Protein AF-A0A6L5FEZ1-F1 (afdb_monomer)

pLDDT: mean 74.92, std 15.76, range [33.78, 95.12]

Solvent-accessible surface area (backbone atoms only — not comparable to full-atom values): 11055 Å² total; per-residue (Å²): 134,65,72,68,58,58,51,50,55,57,52,47,53,64,52,64,74,39,60,66,60,51,48,47,66,51,49,51,59,50,51,51,51,49,51,54,50,54,50,52,54,50,52,54,51,51,51,50,50,53,50,50,51,53,49,51,51,48,53,51,49,52,44,57,74,44,72,72,62,48,74,64,52,59,51,49,50,54,49,54,53,49,54,51,49,52,51,50,49,49,53,46,53,54,63,77,45,62,87,68,55,94,41,38,32,24,45,92,88,38,79,46,35,39,49,40,68,77,46,77,39,78,89,78,38,32,37,36,26,49,32,36,39,20,60,43,85,79,65,66,86,52,55,37,36,45,86,61,35,31,28,36,67,71,51,61,75,48,78,46,70,48,96,89,49,69,38,32,36,36,28,53,29,35,26,36,58,76,48,64,62,74,70,83,74,74,76,78,74,78,73,83,79,80,85,131

Mean predicted aligned error: 19.71 Å

Foldseek 3Di:
DDVVVVVVVVVVVVVVVCVPVVCCVPVVVVVVVVVVVVVVVVVVVVVVVVVVVVVVVVVVVVCVVCVNCDPVNVVVVVVVVVVVVVVVVVVVVCVLCPPPPQFFKDFPNHTFWGFAPWDQDPVQQKIWTQKTKGQADDDQCTWMDHRFFTWHWDDFDDWDDDVVGNIIMTGGTMTGTPDTPPSPPPPPPPDDDDDD

Structure (mmCIF, N/CA/C/O backbone):
data_AF-A0A6L5FEZ1-F1
#
_entry.id   AF-A0A6L5FEZ1-F1
#
loop_
_atom_site.group_PDB
_atom_site.id
_atom_site.type_symbol
_atom_site.label_atom_id
_atom_site.label_alt_id
_atom_site.label_comp_id
_atom_site.label_asym_id
_atom_site.label_entity_id
_atom_site.label_seq_id
_atom_site.pdbx_PDB_ins_code
_atom_site.Cartn_x
_atom_site.Cartn_y
_atom_site.Cartn_z
_atom_site.occupancy
_atom_site.B_iso_or_equiv
_atom_site.auth_seq_id
_atom_site.auth_comp_id
_atom_site.auth_asym_id
_atom_site.auth_atom_id
_atom_site.pdbx_PDB_model_num
ATOM 1 N N . MET A 1 1 ? 67.963 -37.319 -47.321 1.00 50.66 1 MET A N 1
ATOM 2 C CA . MET A 1 1 ? 67.115 -36.105 -47.315 1.00 50.66 1 MET A CA 1
ATOM 3 C C . MET A 1 1 ? 65.854 -36.393 -48.108 1.00 50.66 1 MET A C 1
ATOM 5 O O . MET A 1 1 ? 65.943 -36.963 -49.186 1.00 50.66 1 MET A O 1
ATOM 9 N N . SER A 1 2 ? 64.693 -36.104 -47.532 1.00 56.78 2 SER A N 1
ATOM 10 C CA . SER A 1 2 ? 63.378 -36.507 -48.031 1.00 56.78 2 SER A CA 1
ATOM 11 C C . SER A 1 2 ? 62.976 -35.751 -49.305 1.00 56.78 2 SER A C 1
ATOM 13 O O . SER A 1 2 ? 63.059 -34.526 -49.353 1.00 56.78 2 SER A O 1
ATOM 15 N N . GLY A 1 3 ? 62.489 -36.470 -50.323 1.00 66.19 3 GLY A N 1
ATOM 16 C CA . GLY A 1 3 ? 62.185 -35.926 -51.658 1.00 66.19 3 GLY A CA 1
ATOM 17 C C . GLY A 1 3 ? 61.127 -34.811 -51.716 1.00 66.19 3 GLY A C 1
ATOM 18 O O . GLY A 1 3 ? 61.017 -34.134 -52.736 1.00 66.19 3 GLY A O 1
ATOM 19 N N . TRP A 1 4 ? 60.371 -34.577 -50.636 1.00 76.88 4 TRP A N 1
ATOM 20 C CA . TRP A 1 4 ? 59.446 -33.441 -50.538 1.00 76.88 4 TRP A CA 1
ATOM 21 C C . TRP A 1 4 ? 60.185 -32.099 -50.422 1.00 76.88 4 TRP A C 1
ATOM 23 O O . TRP A 1 4 ? 59.753 -31.115 -51.015 1.00 76.88 4 TRP A O 1
ATOM 33 N N . LEU A 1 5 ? 61.345 -32.074 -49.753 1.00 74.31 5 LEU A N 1
ATOM 34 C CA . LEU A 1 5 ? 62.163 -30.869 -49.591 1.00 74.31 5 LEU A CA 1
ATOM 35 C C . LEU A 1 5 ? 62.795 -30.447 -50.923 1.00 74.31 5 LEU A C 1
ATOM 37 O O . LEU A 1 5 ? 62.892 -29.264 -51.228 1.00 74.31 5 LEU A O 1
ATOM 41 N N . SER A 1 6 ? 63.193 -31.428 -51.737 1.00 68.88 6 SER A N 1
ATOM 42 C CA . SER A 1 6 ? 63.778 -31.212 -53.064 1.00 68.88 6 SER A CA 1
ATOM 43 C C . SER A 1 6 ? 62.753 -30.640 -54.044 1.00 68.88 6 SER A C 1
ATOM 45 O O . SER A 1 6 ? 63.101 -29.793 -54.860 1.00 68.88 6 SER A O 1
ATOM 47 N N . LYS A 1 7 ? 61.490 -31.080 -53.949 1.00 69.50 7 LYS A N 1
ATOM 48 C CA . LYS A 1 7 ? 60.378 -30.525 -54.736 1.00 69.50 7 LYS A CA 1
ATOM 49 C C . LYS A 1 7 ? 60.069 -29.087 -54.325 1.00 69.50 7 LYS A C 1
ATOM 51 O O . LYS A 1 7 ? 60.022 -28.222 -55.190 1.00 69.50 7 LYS A O 1
ATOM 56 N N . LEU A 1 8 ? 59.999 -28.823 -53.019 1.00 75.44 8 LEU A N 1
ATOM 57 C CA . LEU A 1 8 ? 59.814 -27.473 -52.488 1.00 75.44 8 LEU A CA 1
ATOM 58 C C . LEU A 1 8 ? 60.944 -26.529 -52.900 1.00 75.44 8 LEU A C 1
ATOM 60 O O . LEU A 1 8 ? 60.657 -25.451 -53.390 1.00 75.44 8 LEU A O 1
ATOM 64 N N . LEU A 1 9 ? 62.213 -26.938 -52.798 1.00 71.44 9 LEU A N 1
ATOM 65 C CA . LEU A 1 9 ? 63.366 -26.125 -53.221 1.00 71.44 9 LEU A CA 1
ATOM 66 C C . LEU A 1 9 ? 63.376 -25.826 -54.729 1.00 71.44 9 LEU A C 1
ATOM 68 O O . LEU A 1 9 ? 63.793 -24.741 -55.138 1.00 71.44 9 LEU A O 1
ATOM 72 N N . ARG A 1 10 ? 62.911 -26.774 -55.551 1.00 65.25 10 ARG A N 1
ATOM 73 C CA . ARG A 1 10 ? 62.841 -26.628 -57.013 1.00 65.25 10 ARG A CA 1
ATOM 74 C C . ARG A 1 10 ? 61.692 -25.719 -57.449 1.00 65.25 10 ARG A C 1
ATOM 76 O O . ARG A 1 10 ? 61.845 -24.952 -58.393 1.00 65.25 10 ARG A O 1
ATOM 83 N N . GLU A 1 11 ? 60.569 -25.764 -56.740 1.00 65.88 11 GLU A N 1
ATOM 84 C CA . GLU A 1 11 ? 59.460 -24.822 -56.923 1.00 65.88 11 GLU A CA 1
ATOM 85 C C . GLU A 1 11 ? 59.809 -23.438 -56.347 1.00 65.88 11 GLU A C 1
ATOM 87 O O . GLU A 1 11 ? 59.470 -22.418 -56.943 1.00 65.88 11 GLU A O 1
ATOM 92 N N . TRP A 1 12 ? 60.598 -23.375 -55.268 1.00 67.38 12 TRP A N 1
ATOM 93 C CA . TRP A 1 12 ? 61.063 -22.121 -54.664 1.00 67.38 12 TRP A CA 1
ATOM 94 C C . TRP A 1 12 ? 61.968 -21.307 -55.587 1.00 67.38 12 TRP A C 1
ATOM 96 O O . TRP A 1 12 ? 61.883 -20.082 -55.611 1.00 67.38 12 TRP A O 1
ATOM 106 N N . THR A 1 13 ? 62.787 -21.973 -56.404 1.00 60.06 13 THR A N 1
ATOM 107 C CA . THR A 1 13 ? 63.643 -21.294 -57.390 1.00 60.06 13 THR A CA 1
ATOM 108 C C . THR A 1 13 ? 62.834 -20.698 -58.544 1.00 60.06 13 THR A C 1
ATOM 110 O O . THR A 1 13 ? 63.135 -19.590 -58.990 1.00 60.06 13 THR A O 1
ATOM 113 N N . ALA A 1 14 ? 61.762 -21.373 -58.975 1.00 62.91 14 ALA A N 1
ATOM 114 C CA . ALA A 1 14 ? 60.817 -20.834 -59.957 1.00 62.91 14 ALA A CA 1
ATOM 115 C C . ALA A 1 14 ? 60.032 -19.635 -59.395 1.00 62.91 14 ALA A C 1
ATOM 117 O O . ALA A 1 14 ? 59.793 -18.657 -60.099 1.00 62.91 14 ALA A O 1
ATOM 118 N N . ILE A 1 15 ? 59.704 -19.679 -58.103 1.00 57.75 15 ILE A N 1
ATOM 119 C CA . ILE A 1 15 ? 59.025 -18.599 -57.384 1.00 57.75 15 ILE A CA 1
ATOM 120 C C . ILE A 1 15 ? 59.958 -17.389 -57.155 1.00 57.75 15 ILE A C 1
ATOM 122 O O . ILE A 1 15 ? 59.516 -16.245 -57.254 1.00 57.75 15 ILE A O 1
ATOM 126 N N . SER A 1 16 ? 61.262 -17.605 -56.934 1.00 60.47 16 SER A N 1
ATOM 127 C CA . SER A 1 16 ? 62.252 -16.525 -56.768 1.00 60.47 16 SER A CA 1
ATOM 128 C C . SER A 1 16 ? 62.674 -15.834 -58.071 1.00 60.47 16 SER A C 1
ATOM 130 O O . SER A 1 16 ? 63.243 -14.746 -58.025 1.00 60.47 16 SER A O 1
ATOM 132 N N . ALA A 1 17 ? 62.402 -16.443 -59.231 1.00 63.31 17 ALA A N 1
ATOM 133 C CA . ALA A 1 17 ? 62.796 -15.909 -60.538 1.00 63.31 17 ALA A CA 1
ATOM 134 C C . ALA A 1 17 ? 61.916 -14.735 -61.018 1.00 63.31 17 ALA A C 1
ATOM 136 O O . ALA A 1 17 ? 62.305 -14.011 -61.932 1.00 63.31 17 ALA A O 1
ATOM 137 N N . ALA A 1 18 ? 60.752 -14.516 -60.396 1.00 64.06 18 ALA A N 1
ATOM 138 C CA . ALA A 1 18 ? 59.829 -13.430 -60.725 1.00 64.06 18 ALA A CA 1
ATOM 139 C C . ALA A 1 18 ? 59.303 -12.749 -59.441 1.00 64.06 18 ALA A C 1
ATOM 141 O O . ALA A 1 18 ? 58.138 -12.929 -59.073 1.00 64.06 18 ALA A O 1
ATOM 142 N N . PRO A 1 19 ? 60.133 -11.945 -58.745 1.00 66.31 19 PRO A N 1
ATOM 143 C CA . PRO A 1 19 ? 59.767 -11.314 -57.469 1.00 66.31 19 PRO A CA 1
ATOM 144 C C . PRO A 1 19 ? 58.506 -10.440 -57.568 1.00 66.31 19 PRO A C 1
ATOM 146 O O . PRO A 1 19 ? 57.721 -10.368 -56.626 1.00 66.31 19 PRO A O 1
ATOM 149 N N . MET A 1 20 ? 58.262 -9.841 -58.738 1.00 69.75 20 MET A N 1
ATOM 150 C CA . MET A 1 20 ? 57.046 -9.075 -59.036 1.00 69.75 20 MET A CA 1
ATOM 151 C C . MET A 1 20 ? 55.777 -9.940 -59.025 1.00 69.75 20 MET A C 1
ATOM 153 O O . MET A 1 20 ? 54.745 -9.504 -58.521 1.00 69.75 20 MET A O 1
ATOM 157 N N . SER A 1 21 ? 55.838 -11.169 -59.542 1.00 73.44 21 SER A N 1
ATOM 158 C CA . SER A 1 21 ? 54.678 -12.067 -59.609 1.00 73.44 21 SER A CA 1
ATOM 159 C C . SER A 1 21 ? 54.300 -12.607 -58.231 1.00 73.44 21 SER A C 1
ATOM 161 O O . SER A 1 21 ? 53.114 -12.699 -57.921 1.00 73.44 21 SER A O 1
ATOM 163 N N . LEU A 1 22 ? 55.286 -12.892 -57.373 1.00 75.62 22 LEU A N 1
ATOM 164 C CA . LEU A 1 22 ? 55.028 -13.261 -55.978 1.00 75.62 22 LEU A CA 1
ATOM 165 C C . LEU A 1 22 ? 54.484 -12.075 -55.170 1.00 75.62 22 LEU A C 1
ATOM 167 O O . LEU A 1 22 ? 53.527 -12.241 -54.416 1.00 75.62 22 LEU A O 1
ATOM 171 N N . ALA A 1 23 ? 55.038 -10.873 -55.360 1.00 79.69 23 ALA A N 1
ATOM 172 C CA . ALA A 1 23 ? 54.511 -9.667 -54.726 1.00 79.69 23 ALA A CA 1
ATOM 173 C C . ALA A 1 23 ? 53.049 -9.425 -55.132 1.00 79.69 23 ALA A C 1
ATOM 175 O O . ALA A 1 23 ? 52.203 -9.221 -54.266 1.00 79.69 23 ALA A O 1
ATOM 176 N N . ALA A 1 24 ? 52.721 -9.542 -56.423 1.00 81.69 24 ALA A N 1
ATOM 177 C CA . ALA A 1 24 ? 51.345 -9.4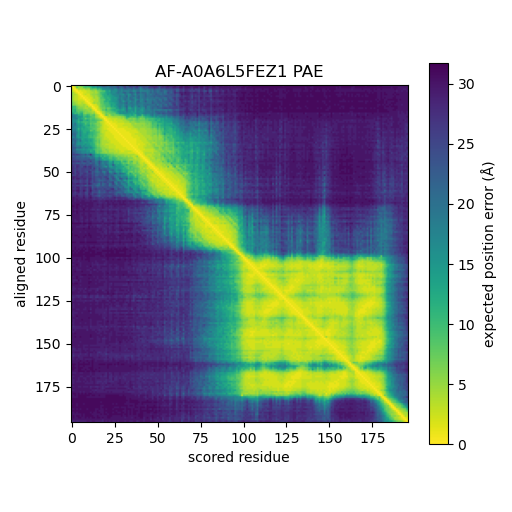36 -56.902 1.00 81.69 24 ALA A CA 1
ATOM 178 C C . ALA A 1 24 ? 50.432 -10.509 -56.282 1.00 81.69 24 ALA A C 1
ATOM 180 O O . ALA A 1 24 ? 49.338 -10.186 -55.822 1.00 81.69 24 ALA A O 1
ATOM 181 N N . ALA A 1 25 ? 50.894 -11.760 -56.192 1.00 80.81 25 ALA A N 1
ATOM 182 C CA . ALA A 1 25 ? 50.122 -12.861 -55.616 1.00 80.81 25 ALA A CA 1
ATOM 183 C C . ALA A 1 25 ? 49.777 -12.665 -54.128 1.00 80.81 25 ALA A C 1
ATOM 185 O O . ALA A 1 25 ? 48.779 -13.211 -53.672 1.00 80.81 25 ALA A O 1
ATOM 186 N N . VAL A 1 26 ? 50.561 -11.885 -53.377 1.00 86.38 26 VAL A N 1
ATOM 187 C CA . VAL A 1 26 ? 50.294 -11.573 -51.959 1.00 86.38 26 VAL A CA 1
ATOM 188 C C . VAL A 1 26 ? 49.542 -10.251 -51.803 1.00 86.38 26 VAL A C 1
ATOM 190 O O . VAL A 1 26 ? 48.583 -10.159 -51.036 1.00 86.38 26 VAL A O 1
ATOM 193 N N . VAL A 1 27 ? 49.946 -9.222 -52.545 1.00 90.44 27 VAL A N 1
ATOM 194 C CA . VAL A 1 27 ? 49.388 -7.869 -52.426 1.00 90.44 27 VAL A CA 1
ATOM 195 C C . VAL A 1 27 ? 47.955 -7.814 -52.939 1.00 90.44 27 VAL A C 1
ATOM 197 O O . VAL A 1 27 ? 47.122 -7.170 -52.310 1.00 90.44 27 VAL A O 1
ATOM 200 N N . VAL A 1 28 ? 47.634 -8.510 -54.032 1.00 89.88 28 VAL A N 1
ATOM 201 C CA . VAL A 1 28 ? 46.275 -8.523 -54.595 1.00 89.88 28 VAL A CA 1
ATOM 202 C C . VAL A 1 28 ? 45.245 -9.079 -53.599 1.00 89.88 28 VAL A C 1
ATOM 204 O O . VAL A 1 28 ? 44.292 -8.362 -53.293 1.00 89.88 28 VAL A O 1
ATOM 207 N N . PRO A 1 29 ? 45.400 -10.287 -53.020 1.00 89.19 29 PRO A N 1
ATOM 208 C CA . PRO A 1 29 ? 44.442 -10.782 -52.033 1.00 89.19 29 PRO A CA 1
ATOM 209 C C . PRO A 1 29 ? 44.443 -9.961 -50.738 1.00 89.19 29 PRO A C 1
ATOM 211 O O . PRO A 1 29 ? 43.379 -9.779 -50.145 1.00 89.19 29 PRO A O 1
ATOM 214 N N . ALA A 1 30 ? 45.588 -9.410 -50.318 1.00 90.25 30 ALA A N 1
ATOM 215 C CA . ALA A 1 30 ? 45.642 -8.505 -49.171 1.00 90.25 30 ALA A CA 1
ATOM 216 C C . ALA A 1 30 ? 44.838 -7.216 -49.421 1.00 90.25 30 ALA A C 1
ATOM 218 O O . ALA A 1 30 ? 44.058 -6.808 -48.563 1.00 90.25 30 ALA A O 1
ATOM 219 N N . ALA A 1 31 ? 44.957 -6.618 -50.609 1.00 91.19 31 ALA A N 1
ATOM 220 C CA . ALA A 1 31 ? 44.206 -5.430 -51.007 1.00 91.19 31 ALA A CA 1
ATOM 221 C C . ALA A 1 31 ? 42.701 -5.714 -51.122 1.00 91.19 31 ALA A C 1
ATOM 223 O O . ALA A 1 31 ? 41.895 -4.910 -50.662 1.00 91.19 31 ALA A O 1
ATOM 224 N N . ILE A 1 32 ? 42.316 -6.875 -51.665 1.00 92.38 32 ILE A N 1
ATOM 225 C CA . ILE A 1 32 ? 40.910 -7.307 -51.734 1.00 92.38 32 ILE A CA 1
ATOM 226 C C . ILE A 1 32 ? 40.335 -7.486 -50.326 1.00 92.38 32 ILE A C 1
ATOM 228 O O . ILE A 1 32 ? 39.252 -6.983 -50.029 1.00 92.38 32 ILE A O 1
ATOM 232 N N . THR A 1 33 ? 41.075 -8.161 -49.442 1.00 89.69 33 THR A N 1
ATOM 233 C CA . THR A 1 33 ? 40.662 -8.373 -48.048 1.00 89.69 33 THR A CA 1
ATOM 234 C C . THR A 1 33 ? 40.518 -7.038 -47.323 1.00 89.69 33 THR A C 1
ATOM 236 O O . THR A 1 33 ? 39.506 -6.794 -46.670 1.00 89.69 33 THR A O 1
ATOM 239 N N . TRP A 1 34 ? 41.490 -6.138 -47.487 1.00 92.62 34 TRP A N 1
ATOM 240 C CA . TRP A 1 34 ? 41.445 -4.801 -46.904 1.00 92.62 34 TRP A CA 1
ATOM 241 C C . TRP A 1 34 ? 40.257 -3.986 -47.425 1.00 92.62 34 TRP A C 1
ATOM 243 O O . TRP A 1 34 ? 39.549 -3.378 -46.629 1.00 92.62 34 TRP A O 1
ATOM 253 N N . ALA A 1 35 ? 39.979 -4.022 -48.731 1.00 90.56 35 ALA A N 1
ATOM 254 C CA . ALA A 1 35 ? 38.841 -3.326 -49.326 1.00 90.56 35 ALA A CA 1
ATOM 255 C C . ALA A 1 35 ? 37.498 -3.854 -48.795 1.00 90.56 35 ALA A C 1
ATOM 257 O O . ALA A 1 35 ? 36.627 -3.061 -48.435 1.00 90.56 35 ALA A O 1
ATOM 258 N N . ALA A 1 36 ? 37.345 -5.178 -48.684 1.00 88.81 36 ALA A N 1
ATOM 259 C CA . ALA A 1 36 ? 36.142 -5.803 -48.135 1.00 88.81 36 ALA A CA 1
ATOM 260 C C . ALA A 1 36 ? 35.919 -5.421 -46.663 1.00 88.81 36 ALA A C 1
ATOM 262 O O . ALA A 1 36 ? 34.810 -5.053 -46.268 1.00 88.81 36 ALA A O 1
ATOM 263 N N . VAL A 1 37 ? 36.985 -5.447 -45.859 1.00 85.88 37 VAL A N 1
ATOM 264 C CA . VAL A 1 37 ? 36.947 -5.028 -44.454 1.00 85.88 37 VAL A CA 1
ATOM 265 C C . VAL A 1 37 ? 36.614 -3.538 -44.351 1.00 85.88 37 VAL A C 1
ATOM 267 O O . VAL A 1 37 ? 35.668 -3.175 -43.659 1.00 85.88 37 VAL A O 1
ATOM 270 N N . ASN A 1 38 ? 37.316 -2.673 -45.082 1.00 84.56 38 ASN A N 1
ATOM 271 C CA . ASN A 1 38 ? 37.096 -1.228 -45.057 1.00 84.56 38 ASN A CA 1
ATOM 272 C C . ASN A 1 38 ? 35.666 -0.845 -45.475 1.00 84.56 38 ASN A C 1
ATOM 274 O O . ASN A 1 38 ? 35.062 0.049 -44.879 1.00 84.56 38 ASN A O 1
ATOM 278 N N . TRP A 1 39 ? 35.089 -1.550 -46.452 1.00 83.00 39 TRP A N 1
ATOM 279 C CA . TRP A 1 39 ? 33.699 -1.350 -46.855 1.00 83.00 39 TRP A CA 1
ATOM 280 C C . TRP A 1 39 ? 32.715 -1.782 -45.760 1.00 83.00 39 TRP A C 1
ATOM 282 O O . TRP A 1 39 ? 31.808 -1.023 -45.414 1.00 83.00 39 TRP A O 1
ATOM 292 N N . SER A 1 40 ? 32.940 -2.951 -45.154 1.00 79.31 40 SER A N 1
ATOM 293 C CA . SER A 1 40 ? 32.139 -3.440 -44.027 1.00 79.31 40 SER A CA 1
ATOM 294 C C . SER A 1 40 ? 32.160 -2.457 -42.850 1.00 79.31 40 SER A C 1
ATOM 296 O O . SER A 1 40 ? 31.102 -2.017 -42.395 1.00 79.31 40 SER A O 1
ATOM 298 N N . TYR A 1 41 ? 33.341 -1.995 -42.430 1.00 74.06 41 TYR A N 1
ATOM 299 C CA . TYR A 1 41 ? 33.474 -0.994 -41.365 1.00 74.06 41 TYR A CA 1
ATOM 300 C C . TYR A 1 41 ? 32.775 0.324 -41.714 1.00 74.06 41 TYR A C 1
ATOM 302 O O . TYR A 1 41 ? 32.076 0.884 -40.870 1.00 74.06 41 TYR A O 1
ATOM 310 N N . SER A 1 42 ? 32.899 0.791 -42.959 1.00 70.62 42 SER A N 1
ATOM 311 C CA . SER A 1 42 ? 32.238 2.018 -43.422 1.00 70.62 42 SER A CA 1
ATOM 312 C C . SER A 1 42 ? 30.708 1.899 -43.390 1.00 70.62 42 SER A C 1
ATOM 314 O O . SER A 1 42 ? 30.029 2.848 -43.004 1.00 70.62 42 SER A O 1
ATOM 316 N N . SER A 1 43 ? 30.153 0.728 -43.726 1.00 67.25 43 SER A N 1
ATOM 317 C CA . SER A 1 43 ? 28.704 0.473 -43.665 1.00 67.25 43 SER A CA 1
ATOM 318 C C . SER A 1 43 ? 28.163 0.442 -42.230 1.00 67.25 43 SER A C 1
ATOM 320 O O . SER A 1 43 ? 27.127 1.039 -41.942 1.00 67.25 43 SER A O 1
ATOM 322 N N . VAL A 1 44 ? 28.905 -0.174 -41.304 1.00 73.31 44 VAL A N 1
ATOM 323 C CA . VAL A 1 44 ? 28.542 -0.228 -39.880 1.00 73.31 44 VAL A CA 1
ATOM 324 C C . VAL A 1 44 ? 28.659 1.153 -39.233 1.00 73.31 44 VAL A C 1
ATOM 326 O O . VAL A 1 44 ? 27.825 1.521 -38.408 1.00 73.31 44 VAL A O 1
ATOM 329 N N . LEU A 1 45 ? 29.666 1.943 -39.614 1.00 65.00 45 LEU A N 1
ATOM 330 C CA . LEU A 1 45 ? 29.812 3.327 -39.158 1.00 65.00 45 LEU A CA 1
ATOM 331 C C . LEU A 1 45 ? 28.680 4.220 -39.682 1.00 65.00 45 LEU A C 1
ATOM 333 O O . LEU A 1 45 ? 28.159 5.032 -38.920 1.00 65.00 45 LEU A O 1
ATOM 337 N N . ALA A 1 46 ? 28.254 4.043 -40.936 1.00 64.75 46 ALA A N 1
ATOM 338 C CA . ALA A 1 46 ? 27.121 4.774 -41.501 1.00 64.75 46 ALA A CA 1
ATOM 339 C C . ALA A 1 46 ? 25.805 4.445 -40.779 1.00 64.75 46 ALA A C 1
ATOM 341 O O . ALA A 1 46 ? 25.052 5.356 -40.436 1.00 64.75 46 ALA A O 1
ATOM 342 N N . ASP A 1 47 ? 25.554 3.168 -40.475 1.00 68.56 47 ASP A N 1
ATOM 343 C CA . ASP A 1 47 ? 24.360 2.768 -39.726 1.00 68.56 47 ASP A CA 1
ATOM 344 C C . ASP A 1 47 ? 24.391 3.285 -38.280 1.00 68.56 47 ASP A C 1
ATOM 346 O O . ASP A 1 47 ? 23.402 3.833 -37.795 1.00 68.56 47 ASP A O 1
ATOM 350 N N . LYS A 1 48 ? 25.544 3.226 -37.600 1.00 61.44 48 LYS A N 1
ATOM 351 C CA . LYS A 1 48 ? 25.689 3.793 -36.250 1.00 61.44 48 LYS A CA 1
ATOM 352 C C . LYS A 1 48 ? 25.530 5.311 -36.223 1.00 61.44 48 LYS A C 1
ATOM 354 O O . LYS A 1 48 ? 24.878 5.822 -35.317 1.00 61.44 48 LYS A O 1
ATOM 359 N N . ASN A 1 49 ? 26.054 6.028 -37.213 1.00 64.94 49 ASN A N 1
ATOM 360 C CA . ASN A 1 49 ? 25.845 7.471 -37.328 1.00 64.94 49 ASN A CA 1
ATOM 361 C C . ASN A 1 49 ? 24.372 7.803 -37.590 1.00 64.94 49 ASN A C 1
ATOM 363 O O . ASN A 1 49 ? 23.833 8.695 -36.941 1.00 64.94 49 ASN A O 1
ATOM 367 N N . ALA A 1 50 ? 23.687 7.027 -38.436 1.00 64.50 50 ALA A N 1
ATOM 368 C CA . ALA A 1 50 ? 22.249 7.174 -38.648 1.00 64.50 50 ALA A CA 1
ATOM 369 C C . ALA A 1 50 ? 21.439 6.857 -37.377 1.00 64.50 50 ALA A C 1
ATOM 371 O O . ALA A 1 50 ? 20.419 7.492 -37.113 1.00 64.50 50 ALA A O 1
ATOM 372 N N . GLN A 1 51 ? 21.880 5.899 -36.557 1.00 68.62 51 GLN A N 1
ATOM 373 C CA . GLN A 1 51 ? 21.267 5.625 -35.255 1.00 68.62 51 GLN A CA 1
ATOM 374 C C . GLN A 1 51 ? 21.489 6.775 -34.261 1.00 68.62 51 GLN A C 1
ATOM 376 O O . GLN A 1 51 ? 20.540 7.165 -33.580 1.00 68.62 51 GLN A O 1
ATOM 381 N N . ILE A 1 52 ? 22.692 7.353 -34.206 1.00 67.81 52 ILE A N 1
ATOM 382 C CA . ILE A 1 52 ? 23.008 8.519 -33.364 1.00 67.81 52 ILE A CA 1
ATOM 383 C C . ILE A 1 52 ? 22.178 9.732 -33.792 1.00 67.81 52 ILE A C 1
ATOM 385 O O . ILE A 1 52 ? 21.599 10.408 -32.946 1.00 67.81 52 ILE A O 1
ATOM 389 N N . GLU A 1 53 ? 22.053 9.977 -35.093 1.00 70.94 53 GLU A N 1
ATOM 390 C CA . GLU A 1 53 ? 21.259 11.080 -35.632 1.00 70.94 53 GLU A CA 1
ATOM 391 C C . GLU A 1 53 ? 19.768 10.912 -35.308 1.00 70.94 53 GLU A C 1
ATOM 393 O O . GLU A 1 53 ? 19.125 11.850 -34.839 1.00 70.94 53 GLU A O 1
ATOM 398 N N . ARG A 1 54 ? 19.224 9.692 -35.431 1.00 71.69 54 ARG A N 1
ATOM 399 C CA . ARG A 1 54 ? 17.840 9.388 -35.021 1.00 71.69 54 ARG A CA 1
ATOM 400 C C . ARG A 1 54 ? 17.627 9.537 -33.515 1.00 71.69 54 ARG A C 1
ATOM 402 O O . ARG A 1 54 ? 16.557 9.980 -33.100 1.00 71.69 54 ARG A O 1
ATOM 409 N N . LEU A 1 55 ? 18.601 9.148 -32.691 1.00 67.50 55 LEU A N 1
ATOM 410 C CA . LEU A 1 55 ? 18.526 9.303 -31.236 1.00 67.50 55 LEU A CA 1
ATOM 411 C C . LEU A 1 55 ? 18.582 10.778 -30.832 1.00 67.50 55 LEU A C 1
ATOM 413 O O . LEU A 1 55 ? 17.744 11.213 -30.046 1.00 67.50 55 LEU A O 1
ATOM 417 N N . ASN A 1 56 ? 19.486 11.555 -31.427 1.00 68.75 56 ASN A N 1
ATOM 418 C CA . ASN A 1 56 ? 19.579 12.995 -31.204 1.00 68.75 56 ASN A CA 1
ATOM 419 C C . ASN A 1 56 ? 18.319 13.727 -31.676 1.00 68.75 56 ASN A C 1
ATOM 421 O O . ASN A 1 56 ? 17.815 14.573 -30.948 1.00 68.75 56 ASN A O 1
ATOM 425 N N . ALA A 1 57 ? 17.753 13.352 -32.828 1.00 71.00 57 ALA A N 1
ATOM 426 C CA . ALA A 1 57 ? 16.492 13.907 -33.319 1.00 71.00 57 ALA A CA 1
ATOM 427 C C . ALA A 1 57 ? 15.306 13.580 -32.398 1.00 71.00 57 ALA A C 1
ATOM 429 O O . ALA A 1 57 ? 14.401 14.391 -32.226 1.00 71.00 57 ALA A O 1
ATOM 430 N N . ARG A 1 58 ? 15.293 12.394 -31.773 1.00 69.31 58 ARG A N 1
ATOM 431 C CA . ARG A 1 58 ? 14.285 12.059 -30.757 1.00 69.31 58 ARG A CA 1
ATOM 432 C C . ARG A 1 58 ? 14.493 12.870 -29.487 1.00 69.31 58 ARG A C 1
ATOM 434 O O . ARG A 1 58 ? 13.517 13.386 -28.962 1.00 69.31 58 ARG A O 1
ATOM 441 N N . ALA A 1 59 ? 15.729 12.995 -29.005 1.00 66.12 59 ALA A N 1
ATOM 442 C CA . ALA A 1 59 ? 16.047 13.780 -27.816 1.00 66.12 5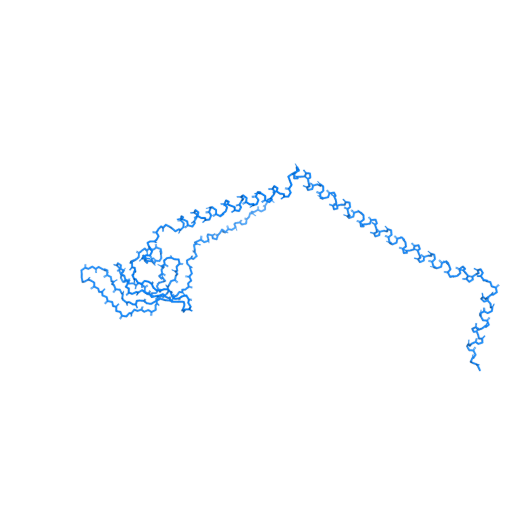9 ALA A CA 1
ATOM 443 C C . ALA A 1 59 ? 15.676 15.260 -27.998 1.00 66.12 59 ALA A C 1
ATOM 445 O O . ALA A 1 59 ? 15.025 15.829 -27.125 1.00 66.12 59 ALA A O 1
ATOM 446 N N . SER A 1 60 ? 15.995 15.854 -29.152 1.00 64.06 60 SER A N 1
ATOM 447 C CA . SER A 1 60 ? 15.607 17.230 -29.470 1.00 64.06 60 SER A CA 1
ATOM 448 C C . SER A 1 60 ? 14.098 17.371 -29.662 1.00 64.06 60 SER A C 1
ATOM 450 O O . SER A 1 60 ? 13.520 18.320 -29.154 1.00 64.06 60 SER A O 1
ATOM 452 N N . ALA A 1 61 ? 13.423 16.402 -30.289 1.00 64.38 61 ALA A N 1
ATOM 453 C CA . ALA A 1 61 ? 11.963 16.400 -30.382 1.00 64.38 61 ALA A CA 1
ATOM 454 C C . ALA A 1 61 ? 11.282 16.239 -29.012 1.00 64.38 61 ALA A C 1
ATOM 456 O O . ALA A 1 61 ? 10.197 16.775 -28.812 1.00 64.38 61 ALA A O 1
ATOM 457 N N . TYR A 1 62 ? 11.888 15.517 -28.062 1.00 59.69 62 TYR A N 1
ATOM 458 C CA . TYR A 1 62 ? 11.412 15.476 -26.676 1.00 59.69 62 TYR A CA 1
ATOM 459 C C . TYR A 1 62 ? 11.637 16.817 -25.970 1.00 59.69 62 TYR A C 1
ATOM 461 O O . TYR A 1 62 ? 10.729 17.283 -25.294 1.00 59.69 62 TYR A O 1
ATOM 469 N N . GLN A 1 63 ? 12.788 17.465 -26.165 1.00 60.47 63 GLN A N 1
ATOM 470 C CA . GLN A 1 63 ? 13.060 18.805 -25.626 1.00 60.47 63 GLN A CA 1
ATOM 471 C C . GLN A 1 63 ? 12.105 19.869 -26.191 1.00 60.47 63 GLN A C 1
ATOM 473 O O . GLN A 1 63 ? 11.612 20.709 -25.441 1.00 60.47 63 GLN A O 1
ATOM 478 N N . ASP A 1 64 ? 11.799 19.794 -27.486 1.00 64.12 64 ASP A N 1
ATOM 479 C CA . ASP A 1 64 ? 10.905 20.713 -28.194 1.00 64.12 64 ASP A CA 1
ATOM 480 C C . ASP A 1 64 ? 9.433 20.480 -27.812 1.00 64.12 64 ASP A C 1
ATOM 482 O O . ASP A 1 64 ? 8.705 21.419 -27.495 1.00 64.12 64 ASP A O 1
ATOM 486 N N . LYS A 1 65 ? 9.001 19.212 -27.704 1.00 60.56 65 LYS A N 1
ATOM 487 C CA . LYS A 1 65 ? 7.659 18.856 -27.202 1.00 60.56 65 LYS A CA 1
ATOM 488 C C . LYS A 1 65 ? 7.440 19.227 -25.740 1.00 60.56 65 LYS A C 1
ATOM 490 O O . LYS A 1 65 ? 6.301 19.457 -25.347 1.00 60.56 65 LYS A O 1
ATOM 495 N N . LEU A 1 66 ? 8.507 19.259 -24.948 1.00 56.31 66 LEU A N 1
ATOM 496 C CA . LEU A 1 66 ? 8.473 19.728 -23.566 1.00 56.31 66 LEU A CA 1
ATOM 497 C C . LEU A 1 66 ? 8.624 21.255 -23.467 1.00 56.31 66 LEU A C 1
ATOM 499 O O . LEU A 1 66 ? 8.611 21.781 -22.362 1.00 56.31 66 LEU A O 1
ATOM 503 N N . GLY A 1 67 ? 8.741 21.985 -24.584 1.00 53.19 67 GLY A N 1
ATOM 504 C CA . GLY A 1 67 ? 8.704 23.451 -24.610 1.00 53.19 67 GLY A CA 1
ATOM 505 C C . GLY A 1 67 ? 9.800 24.136 -23.786 1.00 53.19 67 GLY A C 1
ATOM 506 O O . GLY A 1 67 ? 9.604 25.261 -23.333 1.00 53.19 67 GLY A O 1
ATOM 507 N N . GLY A 1 68 ? 10.930 23.463 -23.539 1.00 54.69 68 GLY A N 1
ATOM 508 C CA . GLY A 1 68 ? 11.965 23.957 -22.624 1.00 54.69 68 GLY A CA 1
ATOM 509 C C . GLY A 1 68 ? 11.678 23.744 -21.130 1.00 54.69 68 GLY A C 1
ATOM 510 O O . GLY A 1 68 ? 12.426 24.264 -20.304 1.00 54.69 68 GLY A O 1
ATOM 511 N N . ALA A 1 69 ? 10.656 22.968 -20.754 1.00 51.88 69 ALA A N 1
ATOM 512 C CA . ALA A 1 69 ? 10.473 22.518 -19.378 1.00 51.88 69 ALA A CA 1
ATOM 513 C C . ALA A 1 69 ? 11.592 21.532 -19.013 1.00 51.88 69 ALA A C 1
ATOM 515 O O . ALA A 1 69 ? 11.641 20.399 -19.502 1.00 51.88 69 ALA A O 1
ATOM 516 N N . SER A 1 70 ? 12.549 21.999 -18.208 1.00 56.88 70 SER A N 1
ATOM 517 C CA . SER A 1 70 ? 13.714 21.213 -17.813 1.00 56.88 70 SER A CA 1
ATOM 518 C C . SER A 1 70 ? 13.294 19.976 -16.996 1.00 56.88 70 SER A C 1
ATOM 520 O O . SER A 1 70 ? 12.216 19.959 -16.391 1.00 56.88 70 SER A O 1
ATOM 522 N N . PRO A 1 71 ? 14.147 18.939 -16.908 1.00 55.72 71 PRO A N 1
ATOM 523 C CA . PRO A 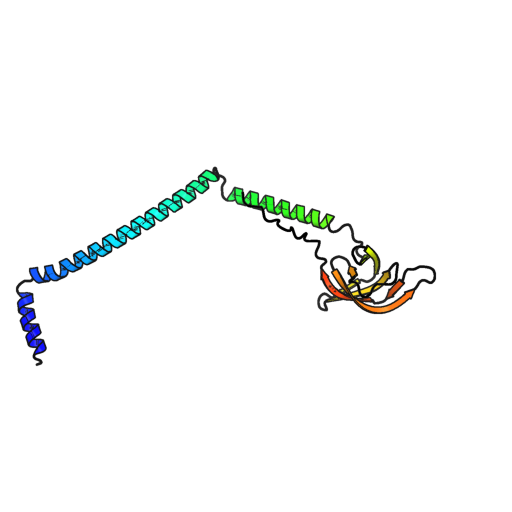1 71 ? 13.925 17.787 -16.029 1.00 55.72 71 PRO A CA 1
ATOM 524 C C . PRO A 1 71 ? 13.623 18.178 -14.572 1.00 55.72 71 PRO A C 1
ATOM 526 O O . PRO A 1 71 ? 12.967 17.421 -13.856 1.00 55.72 71 PRO A O 1
ATOM 529 N N . GLU A 1 72 ? 14.059 19.369 -14.141 1.00 54.88 72 GLU A N 1
ATOM 530 C CA . GLU A 1 72 ? 13.768 19.906 -12.814 1.00 54.88 72 GLU A CA 1
ATOM 531 C C . GLU A 1 72 ? 12.292 20.302 -12.644 1.00 54.88 72 GLU A C 1
ATOM 533 O O . GLU A 1 72 ? 11.750 20.127 -11.556 1.00 54.88 72 GLU A O 1
ATOM 538 N N . GLN A 1 73 ? 11.605 20.767 -13.697 1.00 56.72 73 GLN A N 1
ATOM 539 C CA . GLN A 1 73 ? 10.169 21.071 -13.626 1.00 56.72 73 GLN A CA 1
ATOM 540 C C . GLN A 1 73 ? 9.323 19.799 -13.514 1.00 56.72 73 GLN A C 1
ATOM 542 O O . GLN A 1 73 ? 8.413 19.750 -12.692 1.00 56.72 73 GLN A O 1
ATOM 547 N N . ALA A 1 74 ? 9.677 18.735 -14.241 1.00 58.09 74 ALA A N 1
ATOM 548 C CA . ALA A 1 74 ? 9.024 17.434 -14.084 1.00 58.09 74 ALA A CA 1
ATOM 549 C C . ALA A 1 74 ? 9.259 16.845 -12.680 1.00 58.09 74 ALA A C 1
ATOM 551 O O . ALA A 1 74 ? 8.350 16.264 -12.087 1.00 58.09 74 ALA A O 1
ATOM 552 N N . ALA A 1 75 ? 10.458 17.028 -12.115 1.00 58.06 75 ALA A N 1
ATOM 553 C CA . ALA A 1 75 ? 10.749 16.646 -10.735 1.00 58.06 75 ALA A CA 1
ATOM 554 C C . ALA A 1 75 ? 9.944 17.471 -9.716 1.00 58.06 75 ALA A C 1
ATOM 556 O O . ALA A 1 75 ? 9.411 16.904 -8.762 1.00 58.06 75 ALA A 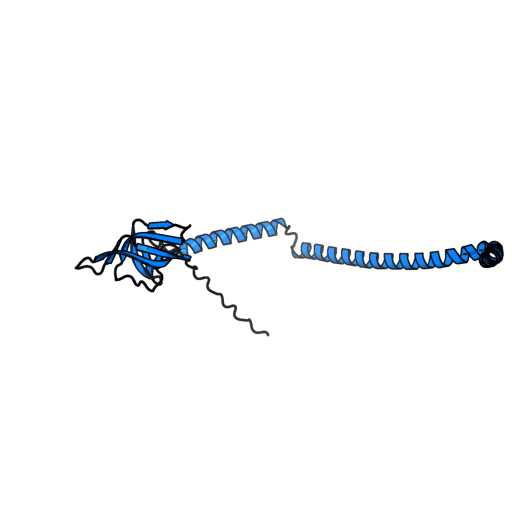O 1
ATOM 557 N N . GLY A 1 76 ? 9.799 18.780 -9.945 1.00 61.59 76 GLY A N 1
ATOM 558 C CA . GLY A 1 76 ? 8.988 19.669 -9.113 1.00 61.59 76 GLY A CA 1
ATOM 559 C C . GLY A 1 76 ? 7.498 19.324 -9.148 1.00 61.59 76 GLY A C 1
ATOM 560 O O . GLY A 1 76 ? 6.856 19.266 -8.100 1.00 61.59 76 GLY A O 1
ATOM 561 N N . GLU A 1 77 ? 6.954 19.006 -10.326 1.00 63.81 77 GLU A N 1
ATOM 562 C CA . GLU A 1 77 ? 5.575 18.530 -10.447 1.00 63.81 77 GLU A CA 1
ATOM 563 C C . GLU A 1 77 ? 5.397 17.191 -9.732 1.00 63.81 77 GLU A C 1
ATOM 565 O O . GLU A 1 77 ? 4.511 17.078 -8.888 1.00 63.81 77 GLU A O 1
ATOM 570 N N . MET A 1 78 ? 6.283 16.212 -9.956 1.00 59.19 78 MET A N 1
ATOM 571 C CA . MET A 1 78 ? 6.238 14.927 -9.244 1.00 59.19 78 MET A CA 1
ATOM 572 C C . MET A 1 78 ? 6.277 15.099 -7.721 1.00 59.19 78 MET A C 1
ATOM 574 O O . MET A 1 78 ? 5.552 14.400 -7.011 1.00 59.19 78 MET A O 1
ATOM 578 N N . GLN A 1 79 ? 7.075 16.039 -7.215 1.00 66.25 79 GLN A N 1
ATOM 579 C CA . GLN A 1 79 ? 7.136 16.339 -5.788 1.00 66.25 79 GLN A CA 1
ATOM 580 C C . GLN A 1 79 ? 5.826 16.958 -5.288 1.00 66.25 79 GLN A C 1
ATOM 582 O O . GLN A 1 79 ? 5.258 16.472 -4.313 1.00 66.25 79 GLN A O 1
ATOM 587 N N . SER A 1 80 ? 5.277 17.935 -6.016 1.00 70.75 80 SER A N 1
ATOM 588 C CA . SER A 1 80 ? 3.996 18.564 -5.670 1.00 70.75 80 SER A CA 1
ATOM 589 C C . SER A 1 80 ? 2.816 17.582 -5.705 1.00 70.75 80 SER A C 1
ATOM 591 O O . SER A 1 80 ? 1.939 17.634 -4.841 1.00 70.75 80 SER A O 1
ATOM 593 N N . LEU A 1 81 ? 2.804 16.646 -6.663 1.00 69.94 81 LEU A N 1
ATOM 594 C CA . LEU A 1 81 ? 1.804 15.585 -6.742 1.00 69.94 81 LEU A CA 1
ATOM 595 C C . LEU A 1 81 ? 1.958 14.602 -5.577 1.00 69.94 81 LEU A C 1
ATOM 597 O O . LEU A 1 81 ? 0.958 14.158 -5.014 1.00 69.94 81 LEU A O 1
ATOM 601 N N . ASN A 1 82 ? 3.190 14.268 -5.186 1.00 67.94 82 ASN A N 1
ATOM 602 C CA . ASN A 1 82 ? 3.432 13.381 -4.052 1.00 67.94 82 ASN A CA 1
ATOM 603 C C . ASN A 1 82 ? 2.992 14.020 -2.725 1.00 67.94 82 ASN A C 1
ATOM 605 O O . ASN A 1 82 ? 2.350 13.355 -1.913 1.00 67.94 82 ASN A O 1
ATOM 609 N N . ASP A 1 83 ? 3.242 15.317 -2.538 1.00 75.25 83 ASP A N 1
ATOM 610 C CA . ASP A 1 83 ? 2.798 16.060 -1.355 1.00 75.25 83 ASP A CA 1
ATOM 611 C C . ASP A 1 83 ? 1.265 16.109 -1.265 1.00 75.25 83 ASP A C 1
ATOM 613 O O . ASP A 1 83 ? 0.688 15.845 -0.207 1.00 75.25 83 ASP A O 1
ATOM 617 N N . GLN A 1 84 ? 0.582 16.335 -2.393 1.00 75.56 84 GLN A N 1
ATOM 618 C CA . GLN A 1 84 ? -0.882 16.272 -2.460 1.00 75.56 84 GLN A CA 1
ATOM 619 C C . GLN A 1 84 ? -1.420 14.871 -2.145 1.00 75.56 84 GLN A C 1
ATOM 621 O O . GLN A 1 84 ? -2.449 14.741 -1.478 1.00 75.56 84 GLN A O 1
ATOM 626 N N . LEU A 1 85 ? -0.737 13.809 -2.583 1.00 74.75 85 LEU A N 1
ATOM 627 C CA . LEU A 1 85 ? -1.117 12.433 -2.257 1.00 74.75 85 LEU A CA 1
ATOM 628 C C . LEU A 1 85 ? -0.909 12.108 -0.776 1.00 74.75 85 LEU A C 1
ATOM 630 O O . LEU A 1 85 ? -1.745 11.416 -0.193 1.00 74.75 85 LEU A O 1
ATOM 634 N N . ILE A 1 86 ? 0.172 12.592 -0.160 1.00 73.81 86 ILE A N 1
ATOM 635 C CA . ILE A 1 86 ? 0.425 12.433 1.278 1.00 73.81 86 ILE A CA 1
ATOM 636 C C . ILE A 1 86 ? -0.670 13.137 2.080 1.00 73.81 86 ILE A C 1
ATOM 638 O O . ILE A 1 86 ? -1.251 12.530 2.980 1.00 73.81 86 ILE A O 1
ATOM 642 N N . GLU A 1 87 ? -1.006 14.372 1.715 1.00 75.31 87 GLU A N 1
ATOM 643 C CA . GLU A 1 87 ? -2.044 15.150 2.390 1.00 75.31 87 GLU A CA 1
ATOM 644 C C . GLU A 1 87 ? -3.437 14.534 2.193 1.00 75.31 87 GLU A C 1
ATOM 646 O O . GLU A 1 87 ? -4.176 14.327 3.153 1.00 75.31 87 GLU A O 1
ATOM 651 N N . THR A 1 88 ? -3.769 14.104 0.975 1.00 73.31 88 THR A N 1
ATOM 652 C CA . THR A 1 88 ? -5.039 13.413 0.702 1.00 73.31 88 THR A CA 1
ATOM 653 C C . THR A 1 88 ? -5.124 12.088 1.460 1.00 73.31 88 THR A C 1
ATOM 655 O O . THR A 1 88 ? -6.177 11.746 1.994 1.00 73.31 88 THR A O 1
ATOM 658 N N . ARG A 1 89 ? -4.022 11.332 1.568 1.00 65.50 89 ARG A N 1
ATOM 659 C CA . ARG A 1 89 ? -3.966 10.116 2.397 1.00 65.50 89 ARG A CA 1
ATOM 660 C C . ARG A 1 89 ? -4.129 10.423 3.878 1.00 65.50 89 ARG A C 1
ATOM 662 O O . ARG A 1 89 ? -4.770 9.636 4.565 1.00 65.50 89 ARG A O 1
ATOM 669 N N . ARG A 1 90 ? -3.585 11.537 4.368 1.00 64.25 90 ARG A N 1
ATOM 670 C CA . ARG A 1 90 ? -3.764 11.989 5.752 1.00 64.25 90 ARG A CA 1
ATOM 671 C C . ARG A 1 90 ? -5.228 12.323 6.031 1.00 64.25 90 ARG A C 1
ATOM 673 O O . ARG A 1 90 ? -5.787 11.800 6.988 1.00 64.25 90 ARG A O 1
ATOM 680 N N . GLN A 1 91 ? -5.868 13.081 5.146 1.00 67.50 91 GLN A N 1
ATOM 681 C CA . GLN A 1 91 ? -7.295 13.401 5.236 1.00 67.50 91 GLN A CA 1
ATOM 682 C C . GLN A 1 91 ? -8.166 12.145 5.115 1.00 67.50 91 GLN A C 1
ATOM 684 O O . GLN A 1 91 ? -9.126 11.972 5.858 1.00 67.50 91 GLN A O 1
ATOM 689 N N . LEU A 1 92 ? -7.807 11.204 4.238 1.00 58.97 92 LEU A N 1
ATOM 690 C CA . LEU A 1 92 ? -8.479 9.907 4.148 1.00 58.97 92 LEU A CA 1
ATOM 691 C C . LEU A 1 92 ? -8.253 9.045 5.392 1.00 58.97 92 LEU A C 1
ATOM 693 O O . LEU A 1 92 ? -9.168 8.328 5.775 1.00 58.97 92 LEU A O 1
ATOM 697 N N . ALA A 1 93 ? -7.086 9.097 6.033 1.00 59.44 93 ALA A N 1
ATOM 698 C CA . ALA A 1 93 ? -6.836 8.406 7.297 1.00 59.44 93 ALA A CA 1
ATOM 699 C C . ALA A 1 93 ? -7.671 9.011 8.436 1.00 59.44 93 ALA A C 1
ATOM 701 O O . ALA A 1 93 ? -8.187 8.270 9.274 1.00 59.44 93 ALA A O 1
ATOM 702 N N . GLU A 1 94 ? -7.856 10.330 8.422 1.00 57.84 94 GLU A N 1
ATOM 703 C CA . GLU A 1 94 ? -8.698 11.076 9.358 1.00 57.84 94 GLU A CA 1
ATOM 704 C C . GLU A 1 94 ? -10.196 10.794 9.138 1.00 57.84 94 GLU A C 1
ATOM 706 O O . GLU A 1 94 ? -10.937 10.589 10.094 1.00 57.84 94 GLU A O 1
ATOM 711 N N . ILE A 1 95 ? -10.638 10.658 7.882 1.00 56.88 95 ILE A N 1
ATOM 712 C CA . ILE A 1 95 ? -12.036 10.357 7.525 1.00 56.88 95 ILE A CA 1
ATOM 713 C C . ILE A 1 95 ? -12.365 8.855 7.642 1.00 56.88 95 ILE A C 1
ATOM 715 O O . ILE A 1 95 ? -13.456 8.500 8.086 1.00 56.88 95 ILE A O 1
ATOM 719 N N . GLN A 1 96 ? -11.456 7.941 7.270 1.00 52.75 96 GLN A N 1
ATOM 720 C CA . GLN A 1 96 ? -11.650 6.483 7.425 1.00 52.75 96 GLN A CA 1
ATOM 721 C C . GLN A 1 96 ? -11.515 6.008 8.876 1.00 52.75 96 GLN A C 1
ATOM 723 O O . GLN A 1 96 ? -11.951 4.891 9.203 1.00 52.75 96 GLN A O 1
ATOM 728 N N . SER A 1 97 ? -10.955 6.855 9.737 1.00 53.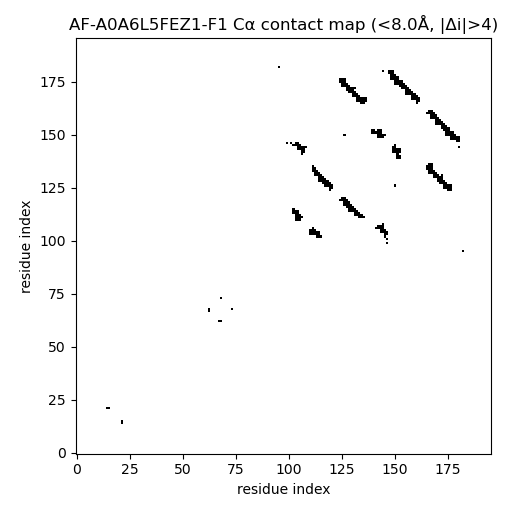44 97 SER A N 1
ATOM 729 C CA . SER A 1 97 ? -10.930 6.687 11.185 1.00 53.44 97 SER A CA 1
ATOM 730 C C . SER A 1 97 ? -11.884 7.696 11.832 1.00 53.44 97 SER A C 1
ATOM 732 O O . SER A 1 97 ? -11.420 8.556 12.578 1.00 53.44 97 SER A O 1
ATOM 734 N N . PRO A 1 98 ? -13.217 7.625 11.609 1.00 52.25 98 PRO A N 1
ATOM 735 C CA . PRO A 1 98 ? -14.117 8.373 12.478 1.00 52.25 98 PRO A CA 1
ATOM 736 C C . PRO A 1 98 ? -13.782 7.932 13.900 1.00 52.25 98 PRO A C 1
ATOM 738 O O . PRO A 1 98 ? -13.736 6.720 14.106 1.00 52.25 98 PRO A O 1
ATOM 741 N N . LEU A 1 99 ? -13.473 8.878 14.803 1.00 52.75 99 LEU A N 1
ATOM 742 C CA . LEU A 1 99 ? -13.026 8.680 16.192 1.00 52.75 99 LEU A CA 1
ATOM 743 C C . LEU A 1 99 ? -13.582 7.379 16.805 1.00 52.75 99 LEU A C 1
ATOM 745 O O . LEU A 1 99 ? -14.595 7.386 17.506 1.00 52.75 99 LEU A O 1
ATOM 749 N N . ARG A 1 100 ? -12.951 6.228 16.542 1.00 59.19 100 ARG A N 1
ATOM 750 C CA . ARG A 1 100 ? -13.334 4.989 17.208 1.00 59.19 100 ARG A CA 1
ATOM 751 C C . ARG A 1 100 ? -12.706 5.127 18.569 1.00 59.19 100 ARG A C 1
ATOM 753 O O . ARG A 1 100 ? -11.484 5.210 18.663 1.00 59.19 100 ARG A O 1
ATOM 760 N N . GLU A 1 101 ? -13.554 5.244 19.589 1.00 65.62 101 GLU A N 1
ATOM 761 C CA . GLU A 1 101 ? -13.095 5.409 20.965 1.00 65.62 101 GLU A CA 1
ATOM 762 C C . GLU A 1 101 ? -11.956 4.402 21.218 1.00 65.62 101 GLU A C 1
ATOM 764 O O . GLU A 1 101 ? -12.134 3.221 20.905 1.00 65.62 101 GLU A O 1
ATOM 769 N N . PRO A 1 102 ? -10.791 4.826 21.745 1.00 74.38 102 PRO A N 1
ATOM 770 C CA . PRO A 1 102 ? -9.606 3.967 21.879 1.00 74.38 102 PRO A CA 1
ATOM 771 C C . PRO A 1 102 ? -9.843 2.679 22.673 1.00 74.38 102 PRO A C 1
ATOM 773 O O . PRO A 1 102 ? -9.043 1.744 22.593 1.00 74.38 102 PRO A O 1
ATOM 776 N N . ASN A 1 103 ? -10.935 2.681 23.437 1.00 85.19 103 ASN A N 1
ATOM 777 C CA . ASN A 1 103 ? -11.397 1.642 24.334 1.00 85.19 103 ASN A CA 1
ATOM 778 C C . ASN A 1 103 ? -12.712 1.004 23.860 1.00 85.19 103 ASN A C 1
ATOM 780 O O . ASN A 1 103 ? -13.256 0.187 24.582 1.00 85.19 103 ASN A O 1
ATOM 784 N N . ALA A 1 104 ? -13.264 1.354 22.696 1.00 87.69 104 ALA A N 1
ATOM 785 C CA . ALA A 1 104 ? -14.462 0.703 22.175 1.00 87.69 104 ALA A CA 1
ATOM 786 C C . ALA A 1 104 ? -14.111 -0.530 21.346 1.00 87.69 104 ALA A C 1
ATOM 788 O O . ALA A 1 104 ? -13.138 -0.559 20.591 1.00 87.69 104 ALA A O 1
ATOM 789 N N . VAL A 1 105 ? -14.976 -1.529 21.452 1.00 90.12 105 VAL A N 1
ATOM 790 C CA . VAL A 1 105 ? -14.928 -2.751 20.655 1.00 90.12 105 VAL A CA 1
ATOM 791 C C . VAL A 1 105 ? -16.125 -2.811 19.720 1.00 90.12 105 VAL A C 1
ATOM 793 O O . VAL A 1 105 ? -17.245 -2.422 20.074 1.00 90.12 105 VAL A O 1
ATOM 796 N N . TYR A 1 106 ? -15.881 -3.299 18.510 1.00 89.06 106 TYR A N 1
ATOM 797 C CA . TYR A 1 106 ? -16.864 -3.354 17.438 1.00 89.06 106 TYR A CA 1
ATOM 798 C C . TYR A 1 106 ? -16.977 -4.784 16.905 1.00 89.06 106 TYR A C 1
ATOM 800 O O . TYR A 1 106 ? -16.008 -5.532 16.908 1.00 89.06 106 TYR A O 1
ATOM 808 N N . GLN A 1 107 ? -18.153 -5.167 16.423 1.00 87.62 107 GLN A N 1
ATOM 809 C CA . GLN A 1 107 ? -18.355 -6.374 15.620 1.00 87.62 107 GLN A CA 1
ATOM 810 C C . GLN A 1 107 ? -19.165 -5.995 14.388 1.00 87.62 107 GLN A C 1
ATOM 812 O O . GLN A 1 107 ? -20.184 -5.311 14.508 1.00 87.62 107 GLN A O 1
ATOM 817 N N . ASN A 1 108 ? -18.705 -6.413 13.206 1.00 83.56 108 ASN A N 1
ATOM 818 C CA . ASN A 1 108 ? -19.320 -6.058 11.922 1.00 83.56 108 ASN A CA 1
ATOM 819 C C . ASN A 1 108 ? -19.535 -4.538 11.781 1.00 83.56 108 ASN A C 1
ATOM 821 O O . ASN A 1 108 ? -20.604 -4.077 11.381 1.00 83.56 108 ASN A O 1
ATOM 825 N N . GLY A 1 109 ? -18.554 -3.741 12.213 1.00 78.31 109 GLY A N 1
ATOM 826 C CA . GLY A 1 109 ? -18.647 -2.278 12.230 1.00 78.31 109 GLY A CA 1
ATOM 827 C C . GLY A 1 109 ? -19.606 -1.652 13.258 1.00 78.31 109 GLY A C 1
ATOM 828 O O . GLY A 1 109 ? -19.630 -0.427 13.372 1.00 78.31 109 GLY A O 1
ATOM 829 N N . ARG A 1 110 ? -20.355 -2.435 14.047 1.00 83.94 110 ARG A N 1
ATOM 830 C CA . ARG A 1 110 ? -21.236 -1.940 15.120 1.00 83.94 110 ARG A CA 1
ATOM 831 C C . ARG A 1 110 ? -20.515 -1.964 16.466 1.00 83.94 110 ARG A C 1
ATOM 833 O O . ARG A 1 110 ? -19.961 -2.992 16.838 1.00 83.94 110 ARG A O 1
ATOM 840 N N . ARG A 1 111 ? -20.566 -0.867 17.231 1.00 88.00 111 ARG A N 1
ATOM 841 C CA . ARG A 1 111 ? -20.050 -0.826 18.613 1.00 88.00 111 ARG A CA 1
ATOM 842 C C . ARG A 1 111 ? -20.849 -1.798 19.479 1.00 88.00 111 ARG A C 1
ATOM 844 O O . ARG A 1 111 ? -22.076 -1.705 19.518 1.00 88.00 111 ARG A O 1
ATOM 851 N N . ILE A 1 112 ? -20.154 -2.711 20.150 1.00 90.31 112 ILE A N 1
ATOM 852 C CA . ILE A 1 112 ? -20.773 -3.695 21.050 1.00 90.31 112 ILE A CA 1
ATOM 853 C C . ILE A 1 112 ? -20.424 -3.461 22.518 1.00 90.31 112 ILE A C 1
ATOM 855 O O . ILE A 1 112 ? -21.057 -4.0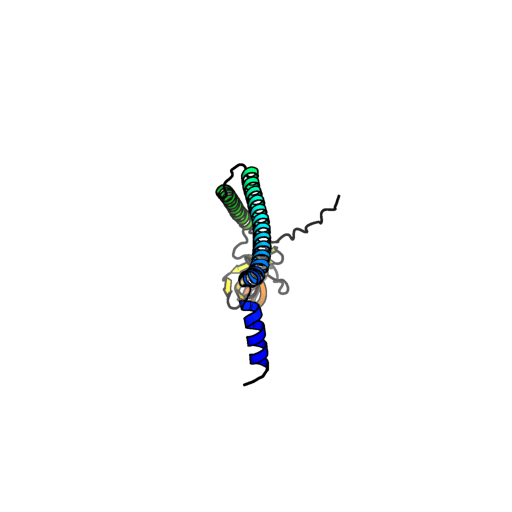54 23.386 1.00 90.31 112 ILE A O 1
ATOM 859 N N . GLY A 1 113 ? -19.418 -2.631 22.803 1.00 90.38 113 GLY A N 1
ATOM 860 C CA . GLY A 1 113 ? -18.955 -2.422 24.166 1.00 90.38 113 GLY A CA 1
ATOM 861 C C . GLY A 1 113 ? -17.676 -1.607 24.277 1.00 90.38 113 GLY A C 1
ATOM 862 O O . GLY A 1 113 ? -17.214 -1.003 23.304 1.00 90.38 113 GLY A O 1
ATOM 863 N N . ALA A 1 114 ? -17.099 -1.639 25.475 1.00 91.94 114 ALA A N 1
ATOM 864 C CA . ALA A 1 114 ? -15.833 -1.013 25.814 1.00 91.94 114 ALA A CA 1
ATOM 865 C C . ALA A 1 114 ? -14.907 -1.967 26.589 1.00 91.94 114 ALA A C 1
ATOM 867 O O . ALA A 1 114 ? -15.361 -2.868 27.295 1.00 91.94 114 ALA A O 1
ATOM 868 N N . VAL A 1 115 ? -13.602 -1.753 26.463 1.00 92.44 115 VAL A N 1
ATOM 869 C CA . VAL A 1 115 ? -12.526 -2.514 27.101 1.00 92.44 115 VAL A CA 1
ATOM 870 C C . VAL A 1 115 ? -11.681 -1.621 27.996 1.00 92.44 115 VAL A C 1
ATOM 872 O O . VAL A 1 115 ? -11.583 -0.413 27.792 1.00 92.44 115 VAL A O 1
ATOM 875 N N . ASP A 1 116 ? -11.051 -2.239 28.981 1.00 91.25 116 ASP A N 1
ATOM 876 C CA . ASP A 1 116 ? -10.134 -1.615 29.919 1.00 91.25 116 ASP A CA 1
ATOM 877 C C . ASP A 1 116 ? -8.942 -2.549 30.176 1.00 91.25 116 ASP A C 1
ATOM 879 O O . ASP A 1 116 ? -9.076 -3.779 30.114 1.00 91.25 116 ASP A O 1
ATOM 883 N N . GLY A 1 117 ? -7.773 -1.958 30.427 1.00 88.19 117 GLY A N 1
ATOM 884 C CA . GLY A 1 117 ? -6.509 -2.682 30.577 1.00 88.19 117 GLY A CA 1
ATOM 885 C C . GLY A 1 117 ? -6.155 -3.526 29.349 1.00 88.19 117 GLY A C 1
ATOM 886 O O . GLY A 1 117 ? -5.950 -4.731 29.477 1.00 88.19 117 GLY A O 1
ATOM 887 N N . ALA A 1 118 ? -6.154 -2.917 28.158 1.00 90.06 118 ALA A N 1
ATOM 888 C CA . ALA A 1 118 ? -5.763 -3.588 26.921 1.00 90.06 118 ALA A CA 1
ATOM 889 C C . ALA A 1 118 ? -4.243 -3.798 26.857 1.00 90.06 118 ALA A C 1
ATOM 891 O O . ALA A 1 118 ? -3.480 -2.834 26.889 1.00 90.06 118 ALA A O 1
ATOM 892 N N . GLU A 1 119 ? -3.824 -5.049 26.704 1.00 91.00 119 GLU A N 1
ATOM 893 C CA . GLU A 1 119 ? -2.435 -5.466 26.545 1.00 91.00 119 GLU A CA 1
ATOM 894 C C . GLU A 1 119 ? -2.282 -6.161 25.190 1.00 91.00 119 GLU A C 1
ATOM 896 O O . GLU A 1 119 ? -2.973 -7.138 24.897 1.00 91.00 119 GLU A O 1
ATOM 901 N N . ILE A 1 120 ? -1.420 -5.613 24.335 1.00 91.19 120 ILE A N 1
ATOM 902 C CA . ILE A 1 120 ? -1.177 -6.117 22.982 1.00 91.19 120 ILE A CA 1
ATOM 903 C C . ILE A 1 120 ? 0.224 -6.714 22.962 1.00 91.19 120 ILE A C 1
ATOM 905 O O . ILE A 1 120 ? 1.205 -5.987 23.109 1.00 91.19 120 ILE A O 1
ATOM 909 N N . ASP A 1 121 ? 0.310 -8.020 22.737 1.00 89.50 121 ASP A N 1
ATOM 910 C CA . ASP A 1 121 ? 1.571 -8.718 22.535 1.00 89.50 121 ASP A CA 1
ATOM 911 C C . ASP A 1 121 ? 1.727 -9.065 21.050 1.00 89.50 121 ASP A C 1
ATOM 913 O O . ASP A 1 121 ? 1.146 -10.019 20.520 1.00 89.50 121 ASP A O 1
ATOM 917 N N . ALA A 1 122 ? 2.533 -8.252 20.365 1.00 84.62 122 ALA A N 1
ATOM 918 C CA . ALA A 1 122 ? 2.844 -8.432 18.954 1.00 84.62 122 ALA A CA 1
ATOM 919 C C . ALA A 1 122 ? 3.669 -9.697 18.677 1.00 84.62 122 ALA A C 1
ATOM 921 O O . ALA A 1 122 ? 3.533 -10.271 17.597 1.00 84.62 122 ALA A O 1
ATOM 922 N N . ALA A 1 123 ? 4.489 -10.157 19.629 1.00 85.31 123 ALA A N 1
ATOM 923 C CA . ALA A 1 123 ? 5.341 -11.328 19.441 1.00 85.31 123 ALA A CA 1
ATOM 924 C C . ALA A 1 123 ? 4.523 -12.625 19.461 1.00 85.31 123 ALA A C 1
ATOM 926 O O . ALA A 1 123 ? 4.747 -13.509 18.637 1.00 85.31 123 ALA A O 1
ATOM 927 N N . SER A 1 124 ? 3.542 -12.721 20.363 1.00 86.62 124 SER A N 1
ATOM 928 C CA . SER A 1 124 ? 2.637 -13.878 20.451 1.00 86.62 124 SER A CA 1
ATOM 929 C C . SER A 1 124 ? 1.362 -13.742 19.612 1.00 86.62 124 SER A C 1
ATOM 931 O O . SER A 1 124 ? 0.505 -14.626 19.640 1.00 86.62 124 SER A O 1
ATOM 933 N N . GLN A 1 125 ? 1.226 -12.643 18.866 1.00 91.06 125 GLN A N 1
ATOM 934 C CA . GLN A 1 125 ? 0.024 -12.293 18.114 1.00 91.06 125 GLN A CA 1
ATOM 935 C C . GLN A 1 125 ? -1.256 -12.359 18.963 1.00 91.06 125 GLN A C 1
ATOM 937 O O . GLN A 1 125 ? -2.293 -12.851 18.511 1.00 91.06 125 GLN A O 1
ATOM 942 N N . SER A 1 126 ? -1.198 -11.873 20.204 1.00 90.56 126 SER A N 1
ATOM 943 C CA . SER A 1 126 ? -2.316 -11.950 21.143 1.00 90.56 126 SER A CA 1
ATOM 944 C C . SER A 1 126 ? -2.694 -10.591 21.725 1.00 90.56 126 SER A C 1
ATOM 946 O O . SER A 1 126 ? -1.884 -9.670 21.816 1.00 90.56 126 SER A O 1
ATOM 948 N N . VAL A 1 127 ? -3.969 -10.458 22.084 1.00 93.25 127 VAL A N 1
ATOM 949 C CA . VAL A 1 127 ? -4.505 -9.282 22.772 1.00 93.25 127 VAL A CA 1
ATOM 950 C C . VAL A 1 127 ? -5.280 -9.750 23.989 1.00 93.25 127 VAL A C 1
ATOM 952 O O . VAL A 1 127 ? -6.160 -10.610 23.883 1.00 93.25 127 VAL A O 1
ATOM 955 N N . ALA A 1 128 ? -4.964 -9.178 25.143 1.00 93.94 128 ALA A N 1
ATOM 956 C CA . ALA A 1 128 ? -5.686 -9.401 26.381 1.00 93.94 128 ALA A CA 1
ATOM 957 C C . ALA A 1 128 ? -6.392 -8.117 26.820 1.00 93.94 128 ALA A C 1
ATOM 959 O O . ALA A 1 128 ? -5.849 -7.021 26.707 1.00 93.94 128 ALA A O 1
ATOM 960 N N . PHE A 1 129 ? -7.603 -8.257 27.350 1.00 94.88 129 PHE A N 1
ATOM 961 C CA . PHE A 1 129 ? -8.287 -7.174 28.050 1.00 94.88 129 PHE A CA 1
ATOM 962 C C . PHE A 1 129 ? -8.550 -7.617 29.480 1.00 94.88 129 PHE A C 1
ATOM 964 O O . PHE A 1 129 ? -9.149 -8.675 29.706 1.00 94.88 129 PHE A O 1
ATOM 971 N N . GLN A 1 130 ? -8.126 -6.805 30.446 1.00 92.88 130 GLN A N 1
ATOM 972 C CA . GLN A 1 130 ? -8.420 -7.062 31.856 1.00 92.88 130 GLN A CA 1
ATOM 973 C C . GLN A 1 130 ? -9.927 -7.070 32.099 1.00 92.88 130 GLN A C 1
ATOM 975 O O . GLN A 1 130 ? -10.439 -7.942 32.800 1.00 92.88 130 GLN A O 1
ATOM 980 N N . ARG A 1 131 ? -10.647 -6.135 31.472 1.00 92.25 131 ARG A N 1
ATOM 981 C CA . ARG A 1 131 ? -12.098 -6.022 31.592 1.00 92.25 131 ARG A CA 1
ATOM 982 C C . ARG A 1 131 ? -12.717 -5.608 30.264 1.00 92.25 131 ARG A C 1
ATOM 984 O O . ARG A 1 131 ? -12.309 -4.622 29.667 1.00 92.25 131 ARG A O 1
ATOM 991 N N . MET A 1 132 ? -13.739 -6.331 29.825 1.00 93.75 132 MET A N 1
ATOM 992 C CA . MET A 1 132 ? -14.495 -6.057 28.604 1.00 93.75 132 MET A CA 1
ATOM 993 C C . MET A 1 132 ? -15.980 -6.023 28.946 1.00 93.75 132 MET A C 1
ATOM 995 O O . MET A 1 132 ? -16.543 -7.034 29.349 1.00 93.75 132 MET A O 1
ATOM 999 N N . THR A 1 133 ? -16.618 -4.866 28.804 1.00 92.31 133 THR A N 1
ATOM 1000 C CA . THR A 1 133 ? -18.056 -4.701 29.043 1.00 92.31 133 THR A CA 1
ATOM 1001 C C . THR A 1 133 ? -18.766 -4.544 27.716 1.00 92.31 133 THR A C 1
ATOM 1003 O O . THR A 1 133 ? -18.490 -3.603 26.978 1.00 92.31 133 THR A O 1
ATOM 1006 N N . VAL A 1 134 ? -19.680 -5.459 27.423 1.00 92.62 134 VAL A N 1
ATOM 1007 C CA . VAL A 1 134 ? -20.484 -5.455 26.202 1.00 92.62 134 VAL A CA 1
ATOM 1008 C C . VAL A 1 134 ? -21.956 -5.310 26.540 1.00 92.62 134 VAL A C 1
ATOM 1010 O O . VAL A 1 134 ? -22.422 -5.843 27.542 1.00 92.62 134 VAL A O 1
ATOM 1013 N N . ASP A 1 135 ? -22.694 -4.592 25.698 1.00 88.62 135 ASP A N 1
ATOM 1014 C CA . ASP A 1 135 ? -24.114 -4.284 25.914 1.00 88.62 135 ASP A CA 1
ATOM 1015 C C . ASP A 1 135 ? -25.015 -5.527 25.802 1.00 88.62 135 ASP A C 1
ATOM 1017 O O . ASP A 1 135 ? -26.184 -5.494 26.188 1.00 88.62 135 ASP A O 1
ATOM 1021 N N . ARG A 1 136 ? -24.485 -6.607 25.215 1.00 83.75 136 ARG A N 1
ATOM 1022 C CA . ARG A 1 136 ? -25.135 -7.905 24.996 1.00 83.75 136 ARG A CA 1
ATOM 1023 C C . ARG A 1 136 ? -24.104 -9.020 25.120 1.00 83.75 136 ARG A C 1
ATOM 1025 O O . ARG A 1 136 ? -22.912 -8.752 25.193 1.00 83.75 136 ARG A O 1
ATOM 1032 N N . GLU A 1 137 ? -24.559 -10.266 25.090 1.00 85.19 137 GLU A N 1
ATOM 1033 C CA . GLU A 1 137 ? -23.665 -11.422 25.031 1.00 85.19 137 GLU A CA 1
ATOM 1034 C C . GLU A 1 137 ? -22.715 -11.335 23.827 1.00 85.19 137 GLU A C 1
ATOM 1036 O O . GLU A 1 137 ? -23.129 -11.009 22.712 1.00 85.19 137 GLU A O 1
ATOM 1041 N N . LEU A 1 138 ? -21.429 -11.580 24.085 1.00 87.69 138 LEU A N 1
ATOM 1042 C CA . LEU A 1 138 ? -20.383 -11.538 23.072 1.00 87.69 138 LEU A CA 1
ATOM 1043 C C . LEU A 1 138 ? -20.572 -12.697 22.090 1.00 87.69 138 LEU A C 1
ATOM 1045 O O . LEU A 1 138 ? -20.547 -13.860 22.498 1.00 87.69 138 LEU A O 1
ATOM 1049 N N . ASP A 1 139 ? -20.693 -12.387 20.800 1.00 89.25 139 ASP A N 1
ATOM 1050 C CA . ASP A 1 139 ? -20.630 -13.405 19.755 1.00 89.25 139 ASP A CA 1
ATOM 1051 C C . ASP A 1 139 ? -19.179 -13.874 19.598 1.00 89.25 139 ASP A C 1
ATOM 1053 O O . ASP A 1 139 ? -18.324 -13.141 19.105 1.00 89.25 139 ASP A O 1
ATOM 1057 N N . GLN A 1 140 ? -18.905 -15.091 20.058 1.00 90.06 140 GLN A N 1
ATOM 1058 C CA . GLN A 1 140 ? -17.568 -15.688 20.060 1.00 90.06 140 GLN A CA 1
ATOM 1059 C C . GLN A 1 140 ? -17.169 -16.262 18.694 1.00 90.06 140 GLN A C 1
ATOM 1061 O O . GLN A 1 140 ? -15.994 -16.560 18.488 1.00 90.06 140 GLN A O 1
ATOM 1066 N N . ALA A 1 141 ? -18.124 -16.436 17.774 1.00 89.38 141 ALA A N 1
ATOM 1067 C CA . ALA A 1 141 ? -17.856 -16.937 16.429 1.00 89.38 141 ALA A CA 1
ATOM 1068 C C . ALA A 1 141 ? -17.428 -15.813 15.476 1.00 89.38 141 ALA A C 1
ATOM 1070 O O . ALA A 1 141 ? -16.678 -16.052 14.528 1.00 89.38 141 ALA A O 1
ATOM 1071 N N . THR A 1 142 ? -17.887 -14.587 15.733 1.00 87.94 142 THR A N 1
ATOM 1072 C CA . THR A 1 142 ? -17.578 -13.418 14.908 1.00 87.94 142 THR A CA 1
ATOM 1073 C C . THR A 1 142 ? -16.308 -12.716 15.386 1.00 87.94 142 THR A C 1
ATOM 1075 O O . THR A 1 142 ? -16.113 -12.473 16.579 1.00 87.94 142 THR A O 1
ATOM 1078 N N . ASN A 1 143 ? -15.454 -12.325 14.437 1.00 92.38 143 ASN A N 1
ATOM 1079 C CA . ASN A 1 143 ? -14.252 -11.557 14.743 1.00 92.38 143 ASN A CA 1
ATOM 1080 C C . ASN A 1 143 ? -14.599 -10.209 15.389 1.00 92.38 143 ASN A C 1
ATOM 1082 O O . ASN A 1 143 ? -15.504 -9.491 14.961 1.00 92.38 143 ASN A O 1
ATOM 1086 N N . LEU A 1 144 ? -13.834 -9.865 16.414 1.00 91.50 144 LEU A N 1
ATOM 1087 C CA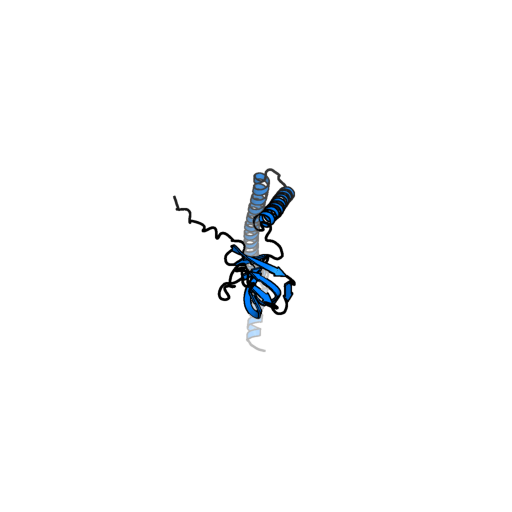 . LEU A 1 144 ? -13.920 -8.610 17.136 1.00 91.50 144 LEU A CA 1
ATOM 1088 C C . LEU A 1 144 ? -12.975 -7.588 16.501 1.00 91.50 144 LEU A C 1
ATOM 1090 O O . LEU A 1 144 ? -11.818 -7.878 16.221 1.00 91.50 144 LEU A O 1
ATOM 1094 N N . GLU A 1 145 ? -13.450 -6.371 16.304 1.00 90.62 145 GLU A N 1
ATOM 1095 C CA . GLU A 1 145 ? -12.651 -5.244 15.842 1.00 90.62 145 GLU A CA 1
ATOM 1096 C C . GLU A 1 145 ? -12.283 -4.361 17.041 1.00 90.62 145 GLU A C 1
ATOM 1098 O O . GLU A 1 145 ? -13.158 -3.825 17.731 1.00 90.62 145 GLU A O 1
ATOM 1103 N N . PHE A 1 146 ? -10.986 -4.167 17.267 1.00 89.75 146 PHE A N 1
ATOM 1104 C CA . PHE A 1 146 ? -10.465 -3.248 18.275 1.00 89.75 146 PHE A CA 1
ATOM 1105 C C . PHE A 1 146 ? -9.390 -2.370 17.644 1.00 89.75 146 PHE A C 1
ATOM 1107 O O . PHE A 1 146 ? -8.372 -2.876 17.179 1.00 89.75 146 PHE A O 1
ATOM 1114 N N . ARG A 1 147 ? -9.614 -1.050 17.633 1.00 85.81 147 ARG A N 1
ATOM 1115 C CA . ARG A 1 147 ? -8.769 -0.083 16.911 1.00 85.81 147 ARG A CA 1
ATOM 1116 C C . ARG A 1 147 ? -8.654 -0.464 15.426 1.00 85.81 147 ARG A C 1
ATOM 1118 O O . ARG A 1 147 ? -9.662 -0.450 14.721 1.00 85.81 147 ARG A O 1
ATOM 1125 N N . ASP A 1 148 ? -7.458 -0.804 14.967 1.00 84.06 148 ASP A N 1
ATOM 1126 C CA . ASP A 1 148 ? -7.129 -1.267 13.620 1.00 84.06 148 ASP A CA 1
ATOM 1127 C C . ASP A 1 148 ? -6.997 -2.797 13.522 1.00 84.06 148 ASP A C 1
ATOM 1129 O O . ASP A 1 148 ? -6.760 -3.316 12.433 1.00 84.06 148 ASP A O 1
ATOM 1133 N N . LEU A 1 149 ? -7.170 -3.525 14.627 1.00 87.62 149 LEU A N 1
ATOM 1134 C CA . LEU A 1 149 ? -6.974 -4.969 14.707 1.00 87.62 149 LEU A CA 1
ATOM 1135 C C . LEU A 1 149 ? -8.284 -5.737 14.538 1.00 87.62 149 LEU A C 1
ATOM 1137 O O . LEU A 1 149 ? -9.337 -5.353 15.055 1.00 87.62 149 LEU A O 1
ATOM 1141 N N . VAL A 1 150 ? -8.181 -6.876 13.860 1.00 91.06 150 VAL A N 1
ATOM 1142 C CA . VAL A 1 150 ? -9.212 -7.909 13.777 1.00 91.06 150 VAL A CA 1
ATOM 1143 C C . VAL A 1 150 ? -8.778 -9.074 14.657 1.00 91.06 150 VAL A C 1
ATOM 1145 O O . VAL A 1 150 ? -7.696 -9.639 14.488 1.00 91.06 150 VAL A O 1
ATOM 1148 N N . LEU A 1 151 ? -9.625 -9.421 15.616 1.00 93.94 151 LEU A N 1
ATOM 1149 C CA . LEU A 1 151 ? -9.331 -10.309 16.727 1.00 93.94 151 LEU A CA 1
ATOM 1150 C C . LEU A 1 151 ? -10.278 -11.514 16.711 1.00 93.94 151 LEU A C 1
ATOM 1152 O O . LEU A 1 151 ? -11.484 -11.364 16.538 1.00 93.94 151 LEU A O 1
ATOM 1156 N N . SER A 1 152 ? -9.742 -12.710 16.942 1.00 93.75 152 SER A N 1
ATOM 1157 C CA . SER A 1 152 ? -10.517 -13.944 17.124 1.00 93.75 152 SER A CA 1
ATOM 1158 C C . SER A 1 152 ? -10.567 -14.313 18.601 1.00 93.75 15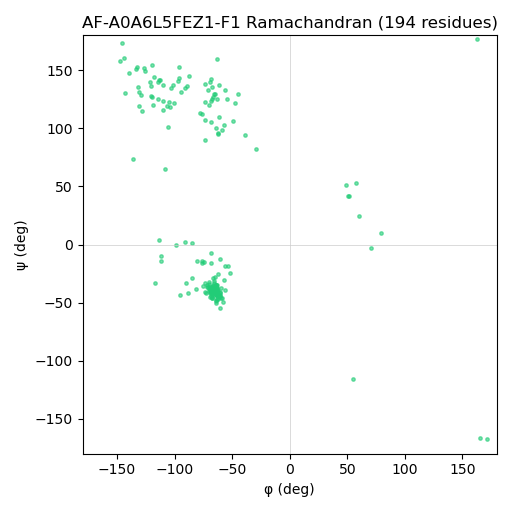2 SER A C 1
ATOM 1160 O O . SER A 1 152 ? -9.555 -14.244 19.304 1.00 93.75 152 SER A O 1
ATOM 1162 N N . PHE A 1 153 ? -11.747 -14.679 19.092 1.00 93.94 153 PHE A N 1
ATOM 1163 C CA . PHE A 1 153 ? -11.943 -15.000 20.501 1.00 93.94 153 PHE A CA 1
ATOM 1164 C C . PHE A 1 153 ? -11.207 -16.292 20.893 1.00 93.94 153 PHE A C 1
ATOM 1166 O O . PHE A 1 153 ? -11.253 -17.290 20.173 1.00 93.94 153 PHE A O 1
ATOM 1173 N N . ARG A 1 154 ? -10.516 -16.280 22.042 1.00 94.56 154 ARG A N 1
ATOM 1174 C CA . ARG A 1 154 ? -9.822 -17.462 22.591 1.00 94.56 154 ARG A CA 1
ATOM 1175 C C . ARG A 1 154 ? -10.372 -17.916 23.936 1.00 94.56 154 ARG A C 1
ATOM 1177 O O . ARG A 1 154 ? -10.338 -19.108 24.219 1.00 94.56 154 ARG A O 1
ATOM 1184 N N . GLY A 1 155 ? -10.845 -16.994 24.769 1.00 93.06 155 GLY A N 1
ATOM 1185 C CA . GLY A 1 155 ? -11.389 -17.332 26.081 1.00 93.06 155 GLY A CA 1
ATOM 1186 C C . GLY A 1 155 ? -11.481 -16.140 27.028 1.00 93.06 155 GLY A C 1
ATOM 1187 O O . GLY A 1 155 ? -11.038 -15.036 26.715 1.00 93.06 155 GLY A O 1
ATOM 1188 N N . TYR A 1 156 ? -12.035 -16.382 28.212 1.00 94.25 156 TYR A N 1
ATOM 1189 C CA . TYR A 1 156 ? -12.083 -15.442 29.334 1.00 94.25 156 TYR A CA 1
ATOM 1190 C C . TYR A 1 156 ? -11.928 -16.195 30.657 1.00 94.25 156 TYR A C 1
ATOM 1192 O O . TYR A 1 156 ? -12.159 -17.402 30.710 1.00 94.25 156 TYR A O 1
ATOM 1200 N N . ALA A 1 157 ? -11.553 -15.492 31.728 1.00 93.44 157 ALA A N 1
ATOM 1201 C CA . ALA A 1 157 ? -11.405 -16.107 33.049 1.00 93.44 157 ALA A CA 1
ATOM 1202 C C . ALA A 1 157 ? -12.710 -16.093 33.855 1.00 93.44 157 ALA A C 1
ATOM 1204 O O . ALA A 1 157 ? -13.052 -17.077 34.503 1.00 93.44 157 ALA A O 1
ATOM 1205 N N . ALA A 1 158 ? -13.447 -14.980 33.820 1.00 91.69 158 ALA A N 1
ATOM 1206 C CA . ALA A 1 158 ? -14.701 -14.833 34.551 1.00 91.69 158 ALA A CA 1
ATOM 1207 C C . ALA A 1 158 ? -15.687 -13.936 33.801 1.00 91.69 158 ALA A C 1
ATOM 1209 O O . ALA A 1 158 ? -15.294 -13.109 32.978 1.00 91.69 158 ALA A O 1
ATOM 1210 N N . VAL A 1 159 ? -16.973 -14.084 34.120 1.00 92.44 159 VAL A N 1
ATOM 1211 C CA . VAL A 1 159 ? -18.054 -13.265 33.572 1.00 92.44 159 VAL A CA 1
ATOM 1212 C C . VAL A 1 159 ? -18.962 -12.774 34.696 1.00 92.44 159 VAL A C 1
ATOM 1214 O O . VAL A 1 159 ? -19.334 -13.529 35.592 1.00 92.44 159 VAL A O 1
ATOM 1217 N N . THR A 1 160 ? -19.321 -11.497 34.653 1.00 91.12 160 THR A N 1
ATOM 1218 C CA . THR A 1 160 ? -20.246 -10.851 35.584 1.00 91.12 160 THR A CA 1
ATOM 1219 C C . THR A 1 160 ? -21.427 -10.304 34.796 1.00 91.12 160 THR A C 1
ATOM 1221 O O . THR A 1 160 ? -21.250 -9.567 33.828 1.00 91.12 160 THR A O 1
ATOM 1224 N N . ARG A 1 161 ? -22.645 -10.658 35.212 1.00 88.12 161 ARG A N 1
ATOM 1225 C CA . ARG A 1 161 ? -23.890 -10.144 34.632 1.00 88.12 161 ARG A CA 1
ATOM 1226 C C . ARG A 1 161 ? -24.558 -9.236 35.655 1.00 88.12 161 ARG A C 1
ATOM 1228 O O . ARG A 1 161 ? -24.820 -9.663 36.778 1.00 88.12 161 ARG A O 1
ATOM 1235 N N . ALA A 1 162 ? -24.822 -7.987 35.291 1.00 73.44 162 ALA A N 1
ATOM 1236 C CA . ALA A 1 162 ? -25.568 -7.087 36.159 1.00 73.44 162 ALA A CA 1
ATOM 1237 C C . ALA A 1 162 ? -27.054 -7.472 36.087 1.00 73.44 162 ALA A C 1
ATOM 1239 O O . ALA A 1 162 ? -27.675 -7.304 35.051 1.00 73.44 162 ALA A O 1
ATOM 1240 N N . GLY A 1 163 ? -27.646 -7.995 37.165 1.00 70.81 163 GLY A N 1
ATOM 1241 C CA . GLY A 1 163 ? -28.961 -8.665 37.124 1.00 70.81 163 GLY A CA 1
ATOM 1242 C C . GLY A 1 163 ? -30.142 -7.886 36.511 1.00 70.81 163 GLY A C 1
ATOM 1243 O O . GLY A 1 163 ? -31.130 -8.504 36.132 1.00 70.81 163 GLY A O 1
ATOM 1244 N N . ARG A 1 164 ? -30.058 -6.554 36.383 1.00 72.06 164 ARG A N 1
ATOM 1245 C CA . ARG A 1 164 ? -31.082 -5.709 35.735 1.00 72.06 164 ARG A CA 1
ATOM 1246 C C . ARG A 1 164 ? -30.634 -5.063 34.417 1.00 72.06 164 ARG A C 1
ATOM 1248 O O . ARG A 1 164 ? -31.468 -4.479 33.736 1.00 72.06 164 ARG A O 1
ATOM 1255 N N . ASN A 1 165 ? -29.347 -5.148 34.074 1.00 72.81 165 ASN A N 1
ATOM 1256 C CA . ASN A 1 165 ? -28.767 -4.559 32.869 1.00 72.81 165 ASN A CA 1
ATOM 1257 C C . ASN A 1 165 ? -28.365 -5.675 31.893 1.00 72.81 165 ASN A C 1
ATOM 1259 O O . ASN A 1 165 ? -27.741 -6.645 32.312 1.00 72.81 165 ASN A O 1
ATOM 1263 N N . PRO A 1 166 ? -28.635 -5.535 30.585 1.00 78.50 166 PRO A N 1
ATOM 1264 C CA . PRO A 1 166 ? -28.201 -6.520 29.591 1.00 78.50 166 PRO A CA 1
ATOM 1265 C C . PRO A 1 166 ? -26.673 -6.552 29.408 1.00 78.50 166 PRO A C 1
ATOM 1267 O O . PRO A 1 166 ? -26.157 -7.435 28.727 1.00 78.50 166 PRO A O 1
ATOM 1270 N N . ALA A 1 167 ? -25.958 -5.607 30.029 1.00 85.12 167 ALA A N 1
ATOM 1271 C CA . ALA A 1 167 ? -24.514 -5.520 29.972 1.00 85.12 167 ALA A CA 1
ATOM 1272 C C . ALA A 1 167 ? -23.837 -6.715 30.661 1.00 85.12 167 ALA A C 1
ATOM 1274 O O . ALA A 1 167 ? -24.116 -7.047 31.821 1.00 85.12 167 ALA A O 1
ATOM 1275 N N . VAL A 1 168 ? -22.900 -7.324 29.941 1.00 91.25 168 VAL A N 1
ATOM 1276 C CA . VAL A 1 168 ? -22.079 -8.441 30.399 1.00 91.25 168 VAL A CA 1
ATOM 1277 C C . VAL A 1 168 ? -20.634 -7.971 30.478 1.00 91.25 168 VAL A C 1
ATOM 1279 O O . VAL A 1 168 ? -20.081 -7.466 29.502 1.00 91.25 168 VAL A O 1
ATOM 1282 N N . THR A 1 169 ? -20.016 -8.140 31.643 1.00 92.69 169 THR A N 1
ATOM 1283 C CA . THR A 1 169 ? -18.603 -7.826 31.853 1.00 92.69 169 THR A CA 1
ATOM 1284 C C . THR A 1 169 ? -17.795 -9.113 31.889 1.00 92.69 169 THR A C 1
ATOM 1286 O O . THR A 1 169 ? -17.983 -9.951 32.767 1.00 92.69 169 THR A O 1
ATOM 1289 N N . TYR A 1 170 ? -16.874 -9.261 30.950 1.00 93.44 170 TYR A N 1
ATOM 1290 C CA . TYR A 1 170 ? -15.900 -10.337 30.905 1.00 93.44 170 TYR A CA 1
ATOM 1291 C C . TYR A 1 170 ? -14.574 -9.862 31.501 1.00 93.44 170 TYR A C 1
ATOM 1293 O O . TYR A 1 170 ? -14.153 -8.728 31.267 1.00 93.44 170 TYR A O 1
ATOM 1301 N N . HIS A 1 171 ? -13.907 -10.734 32.253 1.00 94.06 171 HIS A N 1
ATOM 1302 C CA . HIS A 1 171 ? -12.626 -10.451 32.902 1.00 94.06 171 HIS A CA 1
ATOM 1303 C C . HIS A 1 171 ? -11.518 -11.324 32.319 1.00 94.06 171 HIS A C 1
ATOM 1305 O O . HIS A 1 171 ? -11.723 -12.521 32.084 1.00 94.06 171 HIS A O 1
ATOM 1311 N N . ASN A 1 172 ? -10.341 -10.727 32.127 1.00 93.56 172 ASN A N 1
ATOM 1312 C CA . ASN A 1 172 ? -9.152 -11.352 31.541 1.00 93.56 172 ASN A CA 1
ATOM 1313 C C . ASN A 1 172 ? -9.473 -12.085 30.231 1.00 93.56 172 ASN A C 1
ATOM 1315 O O . ASN A 1 172 ? -9.177 -13.271 30.062 1.00 93.56 172 ASN A O 1
ATOM 1319 N N . THR A 1 173 ? -10.141 -11.385 29.319 1.00 93.25 173 THR A N 1
ATOM 1320 C CA . THR A 1 173 ? -10.474 -11.915 27.996 1.00 93.25 173 THR A CA 1
ATOM 1321 C C . THR A 1 173 ? -9.236 -11.958 27.122 1.00 93.25 173 THR A C 1
ATOM 1323 O O . THR A 1 173 ? -8.465 -10.999 27.116 1.00 93.25 173 THR A O 1
ATOM 1326 N N . ARG A 1 174 ? -9.067 -13.034 26.357 1.00 94.62 174 ARG A N 1
ATOM 1327 C CA . ARG A 1 174 ? -7.939 -13.232 25.448 1.00 94.62 174 ARG A CA 1
ATOM 1328 C C . ARG A 1 174 ? -8.429 -13.427 24.026 1.00 94.62 174 ARG A C 1
ATOM 1330 O O . ARG A 1 174 ? -9.388 -14.161 23.774 1.00 94.62 174 ARG A O 1
ATOM 1337 N N . PHE A 1 175 ? -7.703 -12.818 23.106 1.00 95.12 175 PHE A N 1
ATOM 1338 C CA . PHE A 1 175 ? -7.948 -12.876 21.680 1.00 95.12 175 PHE A CA 1
ATOM 1339 C C . PHE A 1 175 ? -6.644 -13.144 20.932 1.00 95.12 175 PHE A C 1
ATOM 1341 O O . PHE A 1 175 ? -5.569 -12.759 21.389 1.00 95.12 175 PHE A O 1
ATOM 1348 N N . ALA A 1 176 ? -6.738 -13.787 19.771 1.00 94.25 176 ALA A N 1
ATOM 1349 C CA . ALA A 1 176 ? -5.625 -13.882 18.833 1.00 94.25 176 ALA A CA 1
ATOM 1350 C C . ALA A 1 176 ? -5.817 -12.885 17.690 1.00 94.25 176 ALA A C 1
ATOM 1352 O O . ALA A 1 176 ? -6.923 -12.749 17.159 1.00 94.25 176 ALA A O 1
ATOM 1353 N N . MET A 1 177 ? -4.738 -12.213 17.303 1.00 92.31 177 MET A N 1
ATOM 1354 C CA . MET A 1 177 ? -4.721 -11.293 16.175 1.00 92.31 177 MET A CA 1
ATOM 1355 C C . MET A 1 177 ? -4.843 -12.082 14.874 1.00 92.31 177 MET A C 1
ATOM 1357 O O . MET A 1 177 ? -4.018 -12.939 14.570 1.00 92.31 177 MET A O 1
ATOM 1361 N N . VAL A 1 178 ? -5.900 -11.798 14.119 1.00 90.50 178 VAL A N 1
ATOM 1362 C CA . VAL A 1 178 ? -6.157 -12.389 12.799 1.00 90.50 178 VAL A CA 1
ATOM 1363 C C . VAL A 1 178 ? -5.527 -11.527 11.707 1.00 90.50 178 VAL A C 1
ATOM 1365 O O . VAL A 1 178 ? -5.061 -12.040 10.694 1.00 90.50 178 VAL A O 1
ATOM 1368 N N . GLY A 1 179 ? -5.489 -10.211 11.915 1.00 86.94 179 GLY A N 1
ATOM 1369 C CA . GLY A 1 179 ? -4.886 -9.257 10.995 1.00 86.94 179 GLY A CA 1
ATOM 1370 C C . GLY A 1 179 ? -5.301 -7.826 11.311 1.00 86.94 179 GLY A C 1
ATOM 1371 O O . GLY A 1 179 ? -5.884 -7.555 12.361 1.00 86.94 179 GLY A O 1
ATOM 1372 N N . HIS A 1 180 ? -5.029 -6.919 10.378 1.00 83.25 180 HIS A N 1
ATOM 1373 C CA . HIS A 1 180 ? -5.499 -5.538 10.446 1.00 83.25 180 HIS A CA 1
ATOM 1374 C C . HIS A 1 180 ? -6.786 -5.372 9.637 1.00 83.25 180 HIS A C 1
ATOM 1376 O O . HIS A 1 180 ? -7.020 -6.088 8.657 1.00 83.25 180 HIS A O 1
ATOM 1382 N N . ARG A 1 181 ? -7.618 -4.400 10.016 1.00 72.81 181 ARG A N 1
ATOM 1383 C CA . ARG A 1 181 ? -8.771 -3.993 9.217 1.00 72.81 181 ARG A CA 1
ATOM 1384 C C . ARG A 1 181 ? -8.235 -3.490 7.880 1.00 72.81 181 ARG A C 1
ATOM 1386 O O . ARG A 1 181 ? -7.627 -2.424 7.819 1.00 72.81 181 ARG A O 1
ATOM 1393 N N . GLN A 1 182 ? -8.470 -4.233 6.800 1.00 54.34 182 GLN A N 1
ATOM 1394 C CA . GLN A 1 182 ? -8.331 -3.666 5.466 1.00 54.34 182 GLN A CA 1
ATOM 1395 C C . GLN A 1 182 ? -9.391 -2.570 5.376 1.00 54.34 182 GLN A C 1
ATOM 1397 O O . GLN A 1 182 ? -10.579 -2.855 5.225 1.00 54.34 182 GLN A O 1
ATOM 1402 N N . GLY A 1 183 ? -8.987 -1.308 5.560 1.00 45.62 183 GLY A N 1
ATOM 1403 C CA . GLY A 1 183 ? -9.799 -0.184 5.114 1.00 45.62 183 GLY A CA 1
ATOM 1404 C C . GLY A 1 183 ? -10.199 -0.514 3.689 1.00 45.62 183 GLY A C 1
ATOM 1405 O O . GLY A 1 183 ? -9.318 -0.855 2.906 1.00 45.62 183 GLY A O 1
ATOM 1406 N N . SER A 1 184 ? -11.509 -0.569 3.431 1.00 37.94 184 SER A N 1
ATOM 1407 C CA . SER A 1 184 ? -12.106 -0.959 2.157 1.00 37.94 184 SER A CA 1
ATOM 1408 C C . SER A 1 184 ? -11.286 -0.385 1.006 1.00 37.94 184 SER A C 1
ATOM 1410 O O . SER A 1 184 ? -11.492 0.753 0.585 1.00 37.94 184 SER A O 1
ATOM 1412 N N . CYS A 1 185 ? -10.353 -1.182 0.490 1.00 33.78 185 CYS A N 1
ATOM 1413 C CA . CYS A 1 185 ? -9.750 -0.942 -0.793 1.00 33.78 185 CYS A CA 1
ATOM 1414 C C . CYS A 1 185 ? -10.883 -1.329 -1.724 1.00 33.78 185 CYS A C 1
ATOM 1416 O O . CYS A 1 185 ? -11.097 -2.511 -2.000 1.00 33.78 185 CYS A O 1
ATOM 1418 N N . ALA A 1 186 ? -11.721 -0.341 -2.055 1.00 37.72 186 ALA A N 1
ATOM 1419 C CA . ALA A 1 186 ? -12.724 -0.489 -3.080 1.00 37.72 186 ALA A CA 1
ATOM 1420 C C . ALA A 1 186 ? -11.971 -1.063 -4.274 1.00 37.72 186 ALA A C 1
ATOM 1422 O O . ALA A 1 186 ? -11.130 -0.397 -4.874 1.00 37.72 186 ALA A O 1
ATOM 1423 N N . THR A 1 187 ? -12.198 -2.346 -4.535 1.00 38.03 187 THR A N 1
ATOM 1424 C CA . THR A 1 187 ? -11.738 -2.988 -5.749 1.00 38.03 187 THR A CA 1
ATOM 1425 C C . THR A 1 187 ? -12.458 -2.233 -6.846 1.00 38.03 187 THR A C 1
ATOM 1427 O O . THR A 1 187 ? -13.636 -2.474 -7.105 1.00 38.03 187 THR A O 1
ATOM 1430 N N . VAL A 1 188 ? -11.779 -1.241 -7.419 1.00 41.34 188 VAL A N 1
ATOM 1431 C CA . VAL A 1 188 ? -12.217 -0.579 -8.635 1.00 41.34 188 VAL A CA 1
ATOM 1432 C C . VAL A 1 188 ? -12.211 -1.685 -9.676 1.00 41.34 188 VAL A C 1
ATOM 1434 O O . VAL A 1 188 ? -11.172 -2.052 -10.222 1.00 41.34 188 VAL A O 1
ATOM 1437 N N . ARG A 1 189 ? -13.379 -2.302 -9.878 1.00 37.22 189 ARG A N 1
ATOM 1438 C CA . ARG A 1 189 ? -13.647 -3.144 -11.035 1.00 37.22 189 ARG A CA 1
ATOM 1439 C C . ARG A 1 189 ? -13.440 -2.238 -12.238 1.00 37.22 189 ARG A C 1
ATOM 1441 O O . ARG A 1 189 ? -14.318 -1.450 -12.577 1.00 37.22 189 ARG A O 1
ATOM 1448 N N . PHE A 1 190 ? -12.266 -2.326 -12.850 1.00 39.47 190 PHE A N 1
ATOM 1449 C CA . PHE A 1 190 ? -12.040 -1.806 -14.185 1.00 39.47 190 PHE A CA 1
ATOM 1450 C C . PHE A 1 190 ? -13.056 -2.489 -15.104 1.00 39.47 190 PHE A C 1
ATOM 1452 O O . PHE A 1 190 ? -12.933 -3.672 -15.422 1.00 39.47 190 PHE A O 1
ATOM 1459 N N . MET A 1 191 ? -14.114 -1.762 -15.463 1.00 39.25 191 MET A N 1
ATOM 1460 C CA . MET A 1 191 ? -14.969 -2.139 -16.580 1.00 39.25 191 MET A CA 1
ATOM 1461 C C . MET A 1 191 ? -14.119 -2.057 -17.856 1.00 39.25 191 MET A C 1
ATOM 1463 O O . MET A 1 191 ? -13.465 -1.033 -18.071 1.00 39.25 191 MET A O 1
ATOM 1467 N N . PRO A 1 192 ? -14.095 -3.102 -18.699 1.00 44.06 192 PRO A N 1
ATOM 1468 C CA . PRO A 1 192 ? -13.418 -3.021 -19.981 1.00 44.06 192 PRO A CA 1
ATOM 1469 C C . PRO A 1 192 ? -14.161 -2.026 -20.880 1.00 44.06 192 PRO A C 1
ATOM 1471 O O . PRO A 1 192 ? -15.373 -2.120 -21.070 1.00 44.06 192 PRO A O 1
ATOM 1474 N N . ILE A 1 193 ? -13.419 -1.054 -21.408 1.00 51.56 193 ILE A N 1
ATOM 1475 C CA . ILE A 1 193 ? -13.901 -0.085 -22.394 1.00 51.56 193 ILE A CA 1
ATOM 1476 C C . ILE A 1 193 ? -14.178 -0.854 -23.699 1.00 51.56 193 ILE A C 1
ATOM 1478 O O . ILE A 1 193 ? -13.276 -1.547 -24.177 1.00 51.56 193 ILE A O 1
ATOM 1482 N N . PRO A 1 194 ? -15.388 -0.776 -24.282 1.00 44.69 194 PRO A N 1
ATOM 1483 C CA . PRO A 1 194 ? -15.678 -1.447 -25.543 1.00 44.69 194 PRO A CA 1
ATOM 1484 C C . PRO A 1 194 ? -14.911 -0.781 -26.700 1.00 44.69 194 PRO A C 1
ATOM 1486 O O . PRO A 1 194 ? -14.813 0.451 -26.736 1.00 44.69 194 PRO A O 1
ATOM 1489 N N . PRO A 1 195 ? -14.365 -1.566 -27.646 1.00 59.81 195 PRO A N 1
ATOM 1490 C CA . PRO A 1 195 ? -13.709 -1.017 -28.825 1.00 59.81 195 PRO A CA 1
ATOM 1491 C C . PRO A 1 195 ? -14.737 -0.337 -29.742 1.00 59.81 195 PRO A C 1
ATOM 1493 O O . PRO A 1 195 ? -15.867 -0.811 -29.872 1.00 59.81 195 PRO A O 1
ATOM 1496 N N . LYS A 1 196 ? -14.331 0.786 -30.344 1.00 56.31 196 LYS A N 1
ATOM 1497 C CA . LYS A 1 196 ? -15.044 1.426 -31.458 1.00 56.31 196 LYS A CA 1
ATOM 1498 C C . LYS A 1 196 ? -14.775 0.686 -32.760 1.00 56.31 196 LYS A C 1
ATOM 1500 O O . LYS A 1 196 ? -13.624 0.221 -32.921 1.00 56.31 196 LYS A O 1
#

Radius of gyration: 43.14 Å; Cα contacts (8 Å, |Δi|>4): 198; chains: 1; bounding box: 98×60×98 Å

Nearest PDB structures (foldseek):
  7kjk-assembly1_A4  TM=5.369E-01  e=7.043E-01  Vibrio phage XM1
  8eon-assembly1_C  TM=3.583E-01  e=5.276E-01  Pseudomonas phage vB_PaeM_E217
  3udc-assembly1_G  TM=2.416E-01  e=1.330E+00  Cal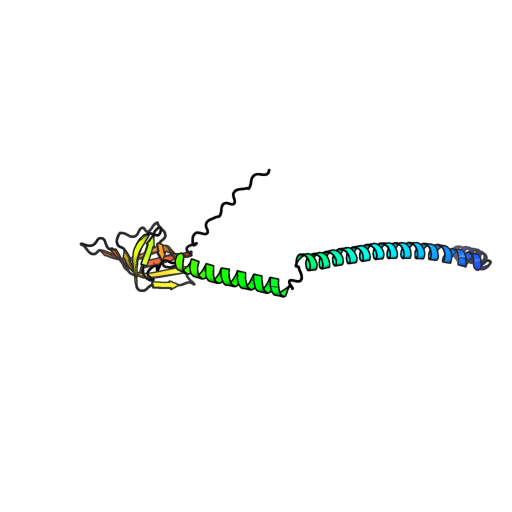danaerobacter subterraneus subsp. tengcongensis MB4

Secondary structure (DSSP, 8-state):
--HHHHHHHHHHHHHHT-HHHHHHHHHHHHHHHHHHHHHHHHHHHHHHHHHHHHHHHHHHHHHHHTTT--HHHHHHHHHHHHHHHHHHHHHHHHHHS----TTEEEETTEEEEEEEEEEEETTTTEEEEEEEEESS---SSSPEEETTEEEEEEE-SEEEE-TTSS-EEEEEEEEEEEEE----------PPPPP-

Sequence (196 aa):
MSGWLSKLLREWTAISAAPMSLAAAVVVPAAITWAAVNWSYSSVLADKNAQIERLNARASAYQDKLGGASPEQAAGEMQSLNDQLIETRRQLAEIQSPLREPNAVYQNGRRIGAVDGAEIDAASQSVAFQRMTVDRELDQATNLEFRDLVLSFRGYAAVTRAGRNPAVTYHNTRFAMVGHRQGSCATVRFMPIPPK